Protein AF-A0A7S3VWT6-F1 (afdb_monomer_lite)

Secondary structure (DSSP, 8-state):
-PPPPPPPPPPPPPPPPP----------------------HHHHHS-HHHIIIIIHHHS-HHHHHHHTTT-HHHHHHHHHHHTSSEEEE-STT--HHHHHHHHT-TT--EEEETTSSSEEEHHHHHH-SEEE-TTS-HHHHHHHHHHHTTS--EEEPTTS-EEEHHHHHH-SEEE-TTS---HHHHHHHHHHHTT-S---EEE-TTSPP---HHHHHHHHHHS-HHHHHHHHHHHHHHHHHHHHHHHHHHTT-PPP---

Organism: Emiliania huxleyi (NCBI:txid2903)

InterPro domains:
  IPR032675 Leucine-rich repeat domain superfamily [G3DSA:3.80.10.10] (36-244)

Foldseek 3Di:
DDDDDDDDDDDDDDDDDDDDDDDDDDDDDDPPPDPDDPPQVCVVVDPLVCLQPPVLLPDAPVVLVVQLVRDPSSVVSSVCQLLPLEEEHEPVNLALVSLLVNLPRPNNQWYHYPPDPDIDGLVVLQPDQEDEQLRDDLSRLLSSLLNCLPHQHWYQANLRDIHTLVCLAEDQEDEPAQSQHASSNLSSSLSSNQNHPRHNYYHHHNHDDHPDPRSVSSCVVRDDPNHVVVVVVRVVVVVVVVVVVVVVVVVPDDDDDDD

pLDDT: mean 76.85, std 16.76, range [33.31, 95.12]

Radius of gyration: 28.44 Å; chains: 1; bounding box: 102×66×71 Å

Structure (mmCIF, N/CA/C/O backbone):
data_AF-A0A7S3VWT6-F1
#
_entry.id   AF-A0A7S3VWT6-F1
#
loop_
_atom_site.group_PDB
_atom_site.id
_atom_site.type_symbol
_atom_site.label_atom_id
_atom_site.label_alt_id
_atom_site.label_comp_id
_atom_site.label_asym_id
_atom_site.label_entity_id
_atom_site.label_seq_id
_atom_site.pdbx_PDB_ins_code
_atom_site.Cartn_x
_atom_site.Cartn_y
_atom_site.Cartn_z
_atom_site.occupancy
_atom_site.B_iso_or_equiv
_atom_site.auth_seq_id
_atom_site.auth_comp_id
_atom_site.auth_asym_id
_atom_site.auth_atom_id
_atom_site.pdbx_PDB_model_num
ATOM 1 N N . PRO A 1 1 ? -27.389 -49.628 -27.290 1.00 47.72 1 PRO A N 1
ATOM 2 C CA . PRO A 1 1 ? -26.892 -48.594 -26.347 1.00 47.72 1 PRO A CA 1
ATOM 3 C C . PRO A 1 1 ? -27.776 -48.619 -25.094 1.00 47.72 1 PRO A C 1
ATOM 5 O O . PRO A 1 1 ? -28.980 -48.414 -25.201 1.00 47.72 1 PRO A O 1
ATOM 8 N N . ALA A 1 2 ? -27.201 -49.036 -23.966 1.00 44.66 2 ALA A N 1
ATOM 9 C CA . ALA A 1 2 ? -27.913 -49.346 -22.728 1.00 44.66 2 ALA A CA 1
ATOM 10 C C . ALA A 1 2 ? -28.482 -48.083 -22.053 1.00 44.66 2 ALA A C 1
ATOM 12 O O . ALA A 1 2 ? -27.803 -47.060 -21.984 1.00 44.66 2 ALA A O 1
ATOM 13 N N . GLN A 1 3 ? -29.725 -48.167 -21.567 1.00 48.41 3 GLN A N 1
ATOM 14 C CA . GLN A 1 3 ? -30.373 -47.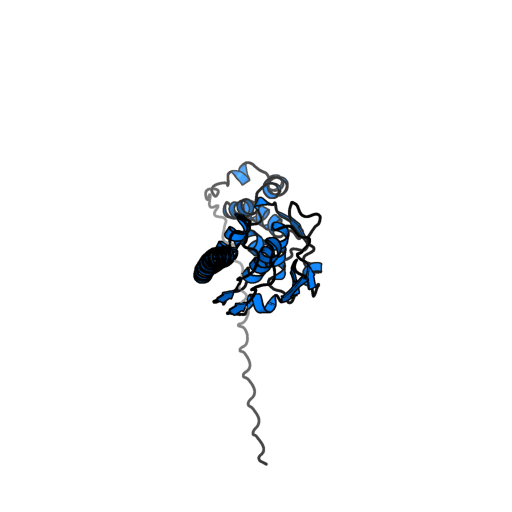127 -20.766 1.00 48.41 3 GLN A CA 1
ATOM 15 C C . GLN A 1 3 ? -29.725 -47.065 -19.375 1.00 48.41 3 GLN A C 1
ATOM 17 O O . GLN A 1 3 ? -29.641 -48.073 -18.677 1.00 48.41 3 GLN A O 1
ATOM 22 N N . LEU A 1 4 ? -29.255 -45.876 -18.994 1.00 57.34 4 LEU A N 1
ATOM 23 C CA . LEU A 1 4 ? -28.772 -45.573 -17.646 1.00 57.34 4 LEU A CA 1
ATOM 24 C C . LEU A 1 4 ? -29.948 -45.577 -16.650 1.00 57.34 4 LEU A C 1
ATOM 26 O O . LEU A 1 4 ? -31.017 -45.064 -16.990 1.00 57.34 4 LEU A O 1
ATOM 30 N N . PRO A 1 5 ? -29.775 -46.117 -15.431 1.00 64.00 5 PRO A N 1
ATOM 31 C CA . PRO A 1 5 ? -30.807 -46.063 -14.402 1.00 64.00 5 PRO A CA 1
ATOM 32 C C . PRO A 1 5 ? -30.959 -44.637 -13.833 1.00 64.00 5 PRO A C 1
ATOM 34 O O . PRO A 1 5 ? -29.984 -43.879 -13.812 1.00 64.00 5 PRO A O 1
ATOM 37 N N . PRO A 1 6 ? -32.160 -44.257 -13.358 1.00 63.62 6 PRO A N 1
ATOM 38 C CA . PRO A 1 6 ? -32.406 -42.931 -12.804 1.00 63.62 6 PRO A CA 1
ATOM 39 C C . PRO A 1 6 ? -31.716 -42.737 -11.446 1.00 63.62 6 PRO A C 1
ATOM 41 O O . PRO A 1 6 ? -31.667 -43.635 -10.605 1.00 63.62 6 PRO A O 1
ATOM 44 N N . THR A 1 7 ? -31.198 -41.529 -11.242 1.00 65.88 7 THR A N 1
ATOM 45 C CA . THR A 1 7 ? -30.545 -41.046 -10.021 1.00 65.88 7 THR A CA 1
ATOM 46 C C . THR A 1 7 ? -31.528 -40.995 -8.840 1.00 65.88 7 THR A C 1
ATOM 48 O O .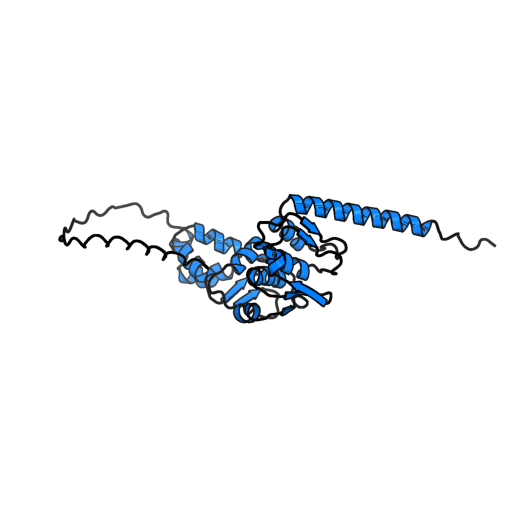 THR A 1 7 ? -32.649 -40.512 -9.016 1.00 65.88 7 THR A O 1
ATOM 51 N N . PRO A 1 8 ? -31.144 -41.431 -7.625 1.00 56.56 8 PRO A N 1
ATOM 52 C CA . PRO A 1 8 ? -31.992 -41.293 -6.443 1.00 56.56 8 PRO A CA 1
ATOM 53 C C . PRO A 1 8 ? -32.077 -39.830 -5.979 1.00 56.56 8 PRO A C 1
ATOM 55 O O . PRO A 1 8 ? -31.093 -39.090 -6.014 1.00 56.56 8 PRO A O 1
ATOM 58 N N . ALA A 1 9 ? -33.272 -39.421 -5.547 1.00 64.56 9 ALA A N 1
ATOM 59 C CA . ALA A 1 9 ? -33.559 -38.083 -5.033 1.00 64.56 9 ALA A CA 1
ATOM 60 C C . ALA A 1 9 ? -32.824 -37.798 -3.702 1.00 64.56 9 ALA A C 1
ATOM 62 O O . ALA A 1 9 ? -32.612 -38.722 -2.913 1.00 64.56 9 ALA A O 1
ATOM 63 N N . PRO A 1 10 ? -32.451 -36.533 -3.425 1.00 64.12 10 PRO A N 1
ATOM 64 C CA . PRO A 1 10 ? -31.799 -36.158 -2.173 1.00 64.12 10 PRO A CA 1
ATOM 65 C C . PRO A 1 10 ? -32.766 -36.236 -0.974 1.00 64.12 10 PRO A C 1
ATOM 67 O O . PRO A 1 10 ? -33.958 -35.961 -1.132 1.00 64.12 10 PRO A O 1
ATOM 70 N N . PRO A 1 11 ? -32.274 -36.575 0.233 1.00 57.41 11 PRO A N 1
ATOM 71 C CA . PRO A 1 11 ? -33.098 -36.632 1.435 1.00 57.41 11 PRO A CA 1
ATOM 72 C C . PRO A 1 11 ? -33.535 -35.232 1.890 1.00 57.41 11 PRO A C 1
ATOM 74 O O . PRO A 1 11 ? -32.745 -34.289 1.930 1.00 57.41 11 PRO A O 1
ATOM 77 N N . THR A 1 12 ? -34.810 -35.117 2.258 1.00 67.12 12 THR A N 1
ATOM 78 C CA . THR A 1 12 ? -35.433 -33.935 2.867 1.00 67.12 12 THR A CA 1
ATOM 79 C C . THR A 1 12 ? -34.761 -33.567 4.199 1.00 67.12 12 THR A C 1
ATOM 81 O O . THR A 1 12 ? -34.509 -34.463 5.008 1.00 67.12 12 THR A O 1
ATOM 84 N N . PRO A 1 13 ? -34.500 -32.275 4.476 1.00 62.59 13 PRO A N 1
ATOM 85 C CA . PRO A 1 13 ? -33.969 -31.842 5.766 1.00 62.59 13 PRO A CA 1
ATOM 86 C C . PRO A 1 13 ? -35.013 -31.998 6.891 1.00 62.59 13 PRO A C 1
ATOM 88 O O . PRO A 1 13 ? -36.211 -31.845 6.637 1.00 62.59 13 PRO A O 1
ATOM 91 N N . PRO A 1 14 ? -34.585 -32.287 8.134 1.00 53.97 14 PRO A N 1
ATOM 92 C CA . PRO A 1 14 ? -35.486 -32.392 9.276 1.00 53.97 14 PRO A CA 1
ATOM 93 C C . PRO A 1 14 ? -36.081 -31.027 9.652 1.00 53.97 14 PRO A C 1
ATOM 95 O O . PRO A 1 14 ? -35.419 -29.992 9.567 1.00 53.97 14 PRO A O 1
ATOM 98 N N . ALA A 1 15 ? -37.348 -31.048 10.071 1.00 57.75 15 ALA A N 1
ATOM 99 C CA . ALA A 1 15 ? -38.102 -29.881 10.516 1.00 57.75 15 ALA A CA 1
ATOM 100 C C . ALA A 1 15 ? -37.477 -29.224 11.770 1.00 57.75 15 ALA A C 1
ATOM 102 O O . ALA A 1 15 ? -36.915 -29.931 12.611 1.00 57.75 15 ALA A O 1
ATOM 103 N N . PRO A 1 16 ? -37.587 -27.890 11.928 1.00 56.50 16 PRO A N 1
ATOM 104 C CA . PRO A 1 16 ? -37.123 -27.199 13.127 1.00 56.50 16 PRO A CA 1
ATOM 105 C C . PRO A 1 16 ? -37.993 -27.558 14.347 1.00 56.50 16 PRO A C 1
ATOM 107 O O . PRO A 1 16 ? -39.209 -27.709 14.201 1.00 56.50 16 PRO A O 1
ATOM 110 N N . PRO A 1 17 ? -37.406 -27.680 15.551 1.00 44.91 17 PRO A N 1
ATOM 111 C CA . PRO A 1 17 ? -38.168 -27.924 16.765 1.00 44.91 17 PRO A CA 1
ATOM 112 C C . PRO A 1 17 ? -39.054 -26.725 17.118 1.00 44.91 17 PRO A C 1
ATOM 114 O O . PRO A 1 17 ? -38.659 -25.562 17.027 1.00 44.91 17 PRO A O 1
ATOM 117 N N . SER A 1 18 ? -40.274 -27.072 17.509 1.00 42.53 18 SER A N 1
ATOM 118 C CA . SER A 1 18 ? -41.405 -26.224 17.856 1.00 42.53 18 SER A CA 1
ATOM 119 C C . SER A 1 18 ? -41.083 -25.189 18.937 1.00 42.53 18 SER A C 1
ATOM 121 O O . SER A 1 18 ? -40.464 -25.505 19.951 1.00 42.53 18 SER A O 1
ATOM 123 N N . GLN A 1 19 ? -41.573 -23.964 18.734 1.00 41.41 19 GLN A N 1
ATOM 124 C CA . GLN A 1 19 ? -41.617 -22.903 19.738 1.00 41.41 19 GLN A CA 1
ATOM 125 C C . GLN A 1 19 ? -42.438 -23.367 20.949 1.00 41.41 19 GLN A C 1
ATOM 127 O O . GLN A 1 19 ? -43.639 -23.607 20.838 1.00 41.41 19 GLN A O 1
ATOM 132 N N . GLY A 1 20 ? -41.772 -23.501 22.095 1.00 36.69 20 GLY A N 1
ATOM 133 C CA . GLY A 1 20 ? -42.408 -23.640 23.397 1.00 36.69 20 GLY A CA 1
ATOM 134 C C . GLY A 1 20 ? -42.699 -22.260 23.975 1.00 36.69 20 GLY A C 1
ATOM 135 O O . GLY A 1 20 ? -41.784 -21.495 24.261 1.00 36.69 20 GLY A O 1
ATOM 136 N N . THR A 1 21 ? -43.982 -21.955 24.111 1.00 41.28 21 THR A N 1
ATOM 137 C CA . THR A 1 21 ? -44.545 -20.892 24.945 1.00 41.28 21 THR A CA 1
ATOM 138 C C . THR A 1 21 ? -44.395 -21.244 26.429 1.00 41.28 21 THR A C 1
ATOM 140 O O . THR A 1 21 ? -44.802 -22.331 26.833 1.00 41.28 21 THR A O 1
ATOM 143 N N . GLY A 1 22 ? -43.862 -20.320 27.225 1.00 34.59 22 GLY A N 1
ATOM 144 C CA . GLY A 1 22 ? -43.847 -20.333 28.695 1.00 34.59 22 GLY A CA 1
ATOM 145 C C . GLY A 1 22 ? -43.236 -19.010 29.154 1.00 34.59 22 GLY A C 1
ATOM 146 O O . GLY A 1 22 ? -42.062 -18.771 28.900 1.00 34.59 22 GLY A O 1
ATOM 147 N N . GLU A 1 23 ? -44.080 -18.006 29.378 1.00 35.94 23 GLU A N 1
ATOM 148 C CA . GLU A 1 23 ? -44.545 -17.551 30.700 1.00 35.94 23 GLU A CA 1
ATOM 149 C C . GLU A 1 23 ? -43.478 -16.772 31.482 1.00 35.94 23 GLU A C 1
ATOM 151 O O . GLU A 1 23 ? -42.384 -17.251 31.769 1.00 35.94 23 GLU A O 1
ATOM 156 N N . GLU A 1 24 ? -43.856 -15.525 31.765 1.00 41.72 24 GLU A N 1
ATOM 157 C CA . GLU A 1 24 ? -43.194 -14.529 32.594 1.00 41.72 24 GLU A CA 1
ATOM 158 C C . GLU A 1 24 ? -42.683 -15.094 33.920 1.00 41.72 24 GLU A C 1
ATOM 160 O O . GLU A 1 24 ? -43.418 -15.712 34.690 1.00 41.72 24 GLU A O 1
ATOM 165 N N . GLN A 1 25 ? -41.436 -14.758 34.240 1.00 35.06 25 GLN A N 1
ATOM 166 C CA . GLN A 1 25 ? -40.989 -14.684 35.620 1.00 35.06 25 GLN A CA 1
ATOM 167 C C . GLN A 1 25 ? -40.112 -13.438 35.770 1.00 35.06 25 GLN A C 1
ATOM 169 O O . GLN A 1 25 ? -38.921 -13.443 35.459 1.00 35.06 25 GLN A O 1
ATOM 174 N N . GLU A 1 26 ? -40.750 -12.344 36.197 1.00 39.41 26 GLU A N 1
ATOM 175 C CA . GLU A 1 26 ? -40.088 -11.213 36.847 1.00 39.41 26 GLU A CA 1
ATOM 176 C C . GLU A 1 26 ? -39.253 -11.749 38.017 1.00 39.41 26 GLU A C 1
ATOM 178 O O . GLU A 1 26 ? -39.776 -12.385 38.934 1.00 39.41 26 GLU A O 1
ATOM 183 N N . ALA A 1 27 ? -37.948 -11.491 37.976 1.00 33.31 27 ALA A N 1
ATOM 184 C CA . ALA A 1 27 ? -37.047 -11.652 39.107 1.00 33.31 27 ALA A CA 1
ATOM 185 C C . ALA A 1 27 ? -36.479 -10.266 39.470 1.00 33.31 27 ALA A C 1
ATOM 187 O O . ALA A 1 27 ? -36.225 -9.465 38.566 1.00 33.31 27 ALA A O 1
ATOM 188 N N . PRO A 1 28 ? -36.338 -9.961 40.770 1.00 38.59 28 PRO A N 1
ATOM 189 C CA . PRO A 1 28 ? -36.230 -8.597 41.270 1.00 38.59 28 PRO A CA 1
ATOM 190 C C . PRO A 1 28 ? -34.825 -8.007 41.108 1.00 38.59 28 PRO A C 1
ATOM 192 O O . PRO A 1 28 ? -33.830 -8.726 41.017 1.00 38.59 28 PRO A O 1
ATOM 195 N N . GLU A 1 29 ? -34.786 -6.673 41.116 1.00 43.88 29 GLU A N 1
ATOM 196 C CA . GLU A 1 29 ? -33.597 -5.842 41.294 1.00 43.88 29 GLU A CA 1
ATOM 197 C C . GLU A 1 29 ? -32.725 -6.346 42.454 1.00 43.88 29 GLU A C 1
ATOM 199 O O . GLU A 1 29 ? -33.097 -6.235 43.621 1.00 43.88 29 GLU A O 1
ATOM 204 N N . GLU A 1 30 ? -31.514 -6.798 42.141 1.00 38.00 30 GLU A N 1
ATOM 205 C CA . GLU A 1 30 ? -30.377 -6.587 43.030 1.00 38.00 30 GLU A CA 1
ATOM 206 C C . GLU A 1 30 ? -29.387 -5.671 42.317 1.00 38.00 30 GLU A C 1
ATOM 208 O O . GLU A 1 30 ? -28.727 -6.033 41.338 1.00 38.00 30 GLU A O 1
ATOM 213 N N . ALA A 1 31 ? -29.336 -4.436 42.815 1.00 39.22 31 ALA A N 1
ATOM 214 C CA . ALA A 1 31 ? -28.306 -3.463 42.527 1.00 39.22 31 ALA A CA 1
ATOM 215 C C . ALA A 1 31 ? -26.949 -4.037 42.954 1.00 39.22 31 ALA A C 1
ATOM 217 O O . ALA A 1 31 ? -26.536 -3.941 44.108 1.00 39.22 31 ALA A O 1
ATOM 218 N N . LEU A 1 32 ? -26.243 -4.636 42.000 1.00 38.94 32 LEU A N 1
ATOM 219 C CA . LEU A 1 32 ? -24.802 -4.787 42.084 1.00 38.94 32 LEU A CA 1
ATOM 220 C C . LEU A 1 32 ? -24.203 -3.379 42.007 1.00 38.94 32 LEU A C 1
ATOM 222 O O . LEU A 1 32 ? -24.002 -2.835 40.920 1.00 38.94 32 LEU A O 1
ATOM 226 N N . GLU A 1 33 ? -23.912 -2.800 43.174 1.00 40.12 33 GLU A N 1
ATOM 227 C CA . GLU A 1 33 ? -22.849 -1.809 43.358 1.00 40.12 33 GLU A CA 1
ATOM 228 C C . GLU A 1 33 ? -21.515 -2.456 42.942 1.00 40.12 33 GLU A C 1
ATOM 230 O O . GLU A 1 33 ? -20.684 -2.857 43.752 1.00 40.12 33 GLU A O 1
ATOM 235 N N . GLY A 1 34 ? -21.351 -2.654 41.637 1.00 35.94 34 GLY A N 1
ATOM 236 C CA . GLY A 1 34 ? -20.105 -3.052 41.016 1.00 35.94 34 GLY A CA 1
ATOM 237 C C . GLY A 1 34 ? -19.309 -1.793 40.740 1.00 35.94 34 GLY A C 1
ATOM 238 O O . GLY A 1 34 ? -19.774 -0.928 39.997 1.00 35.94 34 GLY A O 1
ATOM 239 N N . GLU A 1 35 ? -18.136 -1.694 41.365 1.00 38.66 35 GLU A N 1
ATOM 240 C CA . GLU A 1 35 ? -17.107 -0.697 41.084 1.00 38.66 35 GLU A CA 1
ATOM 241 C C . GLU A 1 35 ? -17.126 -0.270 39.614 1.00 38.66 35 GLU A C 1
ATOM 243 O O . GLU A 1 35 ? -17.024 -1.098 38.701 1.00 38.66 35 GLU A O 1
ATOM 248 N N . ALA A 1 36 ? -17.261 1.039 39.387 1.00 43.19 36 ALA A N 1
ATOM 249 C CA . ALA A 1 36 ? -17.145 1.601 38.056 1.00 43.19 36 ALA A CA 1
ATOM 250 C C . ALA A 1 36 ? -15.834 1.095 37.422 1.00 43.19 36 ALA A C 1
ATOM 252 O O . ALA A 1 36 ? -14.782 1.171 38.068 1.00 43.19 36 ALA A O 1
ATOM 253 N N . PRO A 1 37 ? -15.870 0.566 36.182 1.00 50.62 37 PRO A N 1
ATOM 254 C CA . PRO A 1 37 ? -14.662 0.110 35.509 1.00 50.62 37 PRO A CA 1
ATOM 255 C C . PRO A 1 37 ? -13.649 1.258 35.507 1.00 50.62 37 PRO A C 1
ATOM 257 O O . PRO A 1 37 ? -14.078 2.413 35.432 1.00 50.62 37 PRO A O 1
ATOM 260 N N . PRO A 1 38 ? -12.332 0.981 35.585 1.00 49.78 38 PRO A N 1
ATOM 261 C CA . PRO A 1 38 ? -11.322 2.026 35.670 1.00 49.78 38 PRO A CA 1
ATOM 262 C C . PRO A 1 38 ? -11.567 3.027 34.545 1.00 49.78 38 PRO A C 1
ATOM 264 O O . PRO A 1 38 ? -11.431 2.703 33.361 1.00 49.78 38 PRO A O 1
ATOM 267 N N . PHE A 1 39 ? -12.033 4.218 34.928 1.00 51.56 39 PHE A N 1
ATOM 268 C CA . PHE A 1 39 ? -12.366 5.274 33.992 1.00 51.56 39 PHE A CA 1
ATOM 269 C C . PHE A 1 39 ? -11.113 5.533 33.165 1.00 51.56 39 PHE A C 1
ATOM 271 O O . PHE A 1 39 ? -10.056 5.871 33.698 1.00 51.56 39 PHE A O 1
ATOM 278 N N . SER A 1 40 ? -11.210 5.337 31.850 1.00 62.06 40 SER A N 1
ATOM 279 C CA . SER A 1 40 ? -10.150 5.785 30.957 1.00 62.06 40 SER A CA 1
ATOM 280 C C . SER A 1 40 ? -10.000 7.280 31.169 1.00 62.06 40 SER A C 1
ATOM 282 O O . SER A 1 40 ? -10.955 8.028 30.965 1.00 62.06 40 SER A O 1
ATOM 284 N N . LEU A 1 41 ? -8.811 7.702 31.592 1.00 65.12 41 LEU A N 1
ATOM 285 C CA . LEU A 1 41 ? -8.488 9.095 31.891 1.00 65.12 41 LEU A CA 1
ATOM 286 C C . LEU A 1 41 ? -8.838 10.001 30.692 1.00 65.12 41 LEU A C 1
ATOM 288 O O . LEU A 1 41 ? -9.330 11.104 30.871 1.00 65.12 41 LEU A O 1
ATOM 292 N N . LEU A 1 42 ? -8.727 9.476 29.466 1.00 59.97 42 LEU A N 1
ATOM 293 C CA . LEU A 1 42 ? -9.188 10.128 28.235 1.00 59.97 42 LEU A CA 1
ATOM 294 C C . LEU A 1 42 ? -10.707 10.346 28.174 1.00 59.97 42 LEU A C 1
ATOM 296 O O . LEU A 1 42 ? -11.139 11.414 27.769 1.00 59.97 42 LEU A O 1
ATOM 300 N N . GLY A 1 43 ? -11.516 9.364 28.577 1.00 60.97 43 GLY A N 1
ATOM 301 C CA . GLY A 1 43 ? -12.976 9.508 28.623 1.00 60.97 43 GLY A CA 1
ATOM 302 C C . GLY A 1 43 ? -13.475 10.350 29.801 1.00 60.97 43 GLY A C 1
ATOM 303 O O . GLY A 1 43 ? -14.620 10.783 29.785 1.00 60.97 43 GLY A O 1
ATOM 304 N N . ALA A 1 44 ? -12.632 10.566 30.815 1.00 65.44 44 ALA A N 1
ATOM 305 C CA . ALA A 1 44 ? -12.910 11.467 31.932 1.00 65.44 44 ALA A CA 1
ATOM 306 C C . ALA A 1 44 ? -12.472 12.916 31.645 1.00 65.44 44 ALA A C 1
ATOM 308 O O . ALA A 1 44 ? -13.070 13.845 32.179 1.00 65.44 44 ALA A O 1
ATOM 309 N N . LEU A 1 45 ? -11.428 13.108 30.827 1.00 67.50 45 LEU A N 1
ATOM 310 C CA . LEU A 1 45 ? -10.896 14.428 30.472 1.00 67.50 45 LEU A CA 1
ATOM 311 C C . LEU A 1 45 ? -11.546 15.054 29.236 1.00 67.50 45 LEU A C 1
ATOM 313 O O . LEU A 1 45 ? -11.534 16.276 29.122 1.00 67.50 45 LEU A O 1
ATOM 317 N N . PHE A 1 46 ? -12.065 14.248 28.310 1.00 66.62 46 PHE A N 1
ATOM 318 C CA . PHE A 1 46 ? -12.605 14.732 27.042 1.00 66.62 46 PHE A CA 1
ATOM 319 C C . PHE A 1 46 ? -14.031 14.244 26.827 1.00 66.62 46 PHE A C 1
ATOM 321 O O . PHE A 1 46 ? -14.336 13.067 27.049 1.00 66.62 46 PHE A O 1
ATOM 328 N N . GLU A 1 47 ? -14.891 15.126 26.314 1.00 72.62 47 GLU A N 1
ATOM 329 C CA . GLU A 1 47 ? -16.169 14.685 25.775 1.00 72.62 47 GLU A CA 1
ATOM 330 C C . GLU A 1 47 ? -15.939 13.832 24.518 1.00 72.62 47 GLU A C 1
ATOM 332 O O . GLU A 1 47 ? -14.953 13.973 23.790 1.00 72.62 47 GLU A O 1
ATOM 337 N N . ILE A 1 48 ? -16.873 12.924 24.227 1.00 69.00 48 ILE A N 1
ATOM 338 C CA . ILE A 1 48 ? -16.791 12.036 23.055 1.00 69.00 48 ILE A CA 1
ATOM 339 C C . ILE A 1 48 ? -16.670 12.850 21.752 1.00 69.00 48 ILE A C 1
ATOM 341 O O . ILE A 1 48 ? -15.984 12.424 20.819 1.00 69.00 48 ILE A O 1
ATOM 345 N N . SER A 1 49 ? -17.296 14.027 21.702 1.00 68.44 49 SER A N 1
ATOM 346 C CA . SER A 1 49 ? -17.206 15.044 20.642 1.00 68.44 49 SER A CA 1
ATOM 347 C C . SER A 1 49 ? -15.784 15.583 20.448 1.00 68.44 49 SER A C 1
ATOM 349 O O . SER A 1 49 ? -15.322 15.688 19.308 1.00 68.44 49 SER A O 1
ATOM 351 N N . ASP A 1 50 ? -15.067 15.867 21.534 1.00 70.50 50 ASP A N 1
ATOM 352 C CA . ASP A 1 50 ? -13.700 16.406 21.498 1.00 70.50 50 ASP A CA 1
ATOM 353 C C . ASP A 1 50 ? -12.700 15.345 21.033 1.00 70.50 50 ASP A C 1
ATOM 355 O O . ASP A 1 50 ? -11.826 15.601 20.198 1.00 70.50 50 ASP A O 1
ATOM 359 N N . ILE A 1 51 ? -12.885 14.108 21.510 1.00 69.62 51 ILE A N 1
ATOM 360 C CA . ILE A 1 51 ? -12.088 12.954 21.080 1.00 69.62 51 ILE A CA 1
ATOM 361 C C . ILE A 1 51 ? -12.248 12.748 19.570 1.00 69.62 51 ILE A C 1
ATOM 363 O O . ILE A 1 51 ? -11.268 12.534 18.857 1.00 69.62 51 ILE A O 1
ATOM 367 N N . SER A 1 52 ? -13.485 12.808 19.073 1.00 68.81 52 SER A N 1
ATOM 368 C CA . SER A 1 52 ? -13.799 12.441 17.691 1.00 68.81 52 SER A CA 1
ATOM 369 C C . SER A 1 52 ? -13.449 13.504 16.644 1.00 68.81 52 SER A C 1
ATOM 371 O O . SER A 1 52 ? -13.167 13.135 15.502 1.00 68.81 52 SER A O 1
ATOM 373 N N . SER A 1 53 ? -13.426 14.789 17.006 1.00 68.25 53 SER A N 1
ATOM 374 C CA . SER A 1 53 ? -13.221 15.895 16.056 1.00 68.25 53 SER A CA 1
ATOM 375 C C . SER A 1 53 ? -11.784 16.430 15.997 1.00 68.25 53 SER A C 1
ATOM 377 O O . SER A 1 53 ? -11.275 16.667 14.899 1.00 68.25 53 SER A O 1
ATOM 379 N N . GLU A 1 54 ? -11.110 16.573 17.140 1.00 72.25 54 GLU A N 1
ATOM 380 C CA . GLU A 1 54 ? -9.775 17.183 17.231 1.00 72.25 54 GLU A CA 1
ATOM 381 C C . GLU A 1 54 ? -8.693 16.125 17.456 1.00 72.25 54 GLU A C 1
ATOM 383 O O . GLU A 1 54 ? -7.753 16.002 16.667 1.00 72.25 54 GLU A O 1
ATOM 388 N N . LEU A 1 55 ? -8.854 15.294 18.489 1.00 78.06 55 LEU A N 1
ATOM 389 C CA . LEU A 1 55 ? -7.799 14.382 18.923 1.00 78.06 55 LEU A CA 1
ATOM 390 C C . LEU A 1 55 ? -7.516 13.288 17.886 1.00 78.06 55 LEU A C 1
ATOM 392 O O . LEU A 1 55 ? -6.360 13.063 17.534 1.00 78.06 55 LEU A O 1
ATOM 396 N N . LEU A 1 56 ? -8.558 12.647 17.343 1.00 80.12 56 LEU A N 1
ATOM 397 C CA . LEU A 1 56 ? -8.384 11.614 16.314 1.00 80.12 56 LEU A CA 1
ATOM 398 C C . LEU A 1 56 ? -7.885 12.165 14.979 1.00 80.12 56 LEU A C 1
ATOM 400 O O . LEU A 1 56 ? -7.166 11.467 14.270 1.00 80.12 56 LEU A O 1
ATOM 404 N N . ARG A 1 57 ? -8.229 13.414 14.645 1.00 76.56 57 ARG A N 1
ATOM 405 C CA . ARG A 1 57 ? -7.794 14.048 13.394 1.00 76.56 57 ARG A CA 1
ATOM 406 C C . ARG A 1 57 ? -6.309 14.407 13.415 1.00 76.56 57 ARG A C 1
ATOM 408 O O . ARG A 1 57 ? -5.675 14.411 12.367 1.00 76.56 57 ARG A O 1
ATOM 415 N N . LEU A 1 58 ? -5.782 14.742 14.591 1.00 80.50 58 LEU A N 1
ATOM 416 C CA . LEU A 1 58 ? -4.384 15.132 14.784 1.00 80.50 58 LEU A CA 1
ATOM 417 C C . LEU A 1 58 ? -3.485 13.950 15.169 1.00 80.50 58 LEU A C 1
ATOM 419 O O . LEU A 1 58 ? -2.265 14.050 15.071 1.00 80.50 58 LEU A O 1
ATOM 423 N N . SER A 1 59 ? -4.064 12.837 15.622 1.00 84.31 59 SER A N 1
ATOM 424 C CA . SER A 1 59 ? -3.294 11.655 16.000 1.00 84.31 59 SER A CA 1
ATOM 425 C C . SER A 1 59 ? -2.841 10.857 14.771 1.00 84.31 59 SER A C 1
ATOM 427 O O . SER A 1 59 ? -3.679 10.575 13.912 1.00 84.31 59 SER A O 1
ATOM 429 N N . PRO A 1 60 ? -1.579 10.385 14.725 1.00 87.88 60 PRO A N 1
ATOM 430 C CA . PRO A 1 60 ? -1.157 9.390 13.746 1.00 87.88 60 PRO A CA 1
ATOM 431 C C . PRO A 1 60 ? -2.075 8.166 13.781 1.00 87.88 60 PRO A C 1
ATOM 433 O O . PRO A 1 60 ? -2.535 7.743 14.849 1.00 87.88 60 PRO A O 1
ATOM 436 N N . LEU A 1 61 ? -2.300 7.539 12.631 1.00 89.88 61 LEU A N 1
ATOM 437 C CA . LEU A 1 61 ? -3.199 6.400 12.468 1.00 89.88 61 LEU A CA 1
ATOM 438 C C . LEU A 1 61 ? -2.845 5.238 13.407 1.00 89.88 61 LEU A C 1
ATOM 440 O O . LEU A 1 61 ? -3.732 4.567 13.940 1.00 89.88 61 LEU A O 1
ATOM 444 N N . ALA A 1 62 ? -1.553 5.011 13.653 1.00 87.38 62 ALA A N 1
ATOM 445 C CA . ALA A 1 62 ? -1.094 4.003 14.607 1.00 87.38 62 ALA A CA 1
ATOM 446 C C . ALA A 1 62 ? -1.560 4.314 16.043 1.00 87.38 62 ALA A C 1
ATOM 448 O O . ALA A 1 62 ? -2.050 3.424 16.744 1.00 87.38 62 ALA A O 1
ATOM 449 N N . CYS A 1 63 ? -1.482 5.581 16.457 1.00 87.31 63 CYS A N 1
ATOM 450 C CA . CYS A 1 63 ? -1.970 6.047 17.753 1.00 87.31 63 CYS A CA 1
ATOM 451 C C . CYS A 1 63 ? -3.496 5.937 17.837 1.00 87.31 63 CYS A C 1
ATOM 453 O O . CYS A 1 63 ? -4.009 5.405 18.821 1.00 87.31 63 CYS A O 1
ATOM 455 N N . ALA A 1 64 ? -4.223 6.347 16.791 1.00 87.19 64 ALA A N 1
ATOM 456 C CA . ALA A 1 64 ? -5.677 6.199 16.715 1.00 87.19 64 ALA A CA 1
ATOM 457 C C . ALA A 1 64 ? -6.111 4.738 16.911 1.00 87.19 64 ALA A C 1
ATOM 459 O O . ALA A 1 64 ? -6.987 4.440 17.726 1.00 87.19 64 ALA A O 1
ATOM 460 N N . ARG A 1 65 ? -5.437 3.803 16.229 1.00 88.94 65 ARG A N 1
ATOM 461 C CA . ARG A 1 65 ? -5.670 2.357 16.372 1.00 88.94 65 ARG A CA 1
ATOM 462 C C . ARG A 1 65 ? -5.387 1.866 17.794 1.00 88.94 65 ARG A C 1
ATOM 464 O O . ARG A 1 65 ? -6.193 1.113 18.336 1.00 88.94 65 ARG A O 1
ATOM 471 N N . ALA A 1 66 ? -4.288 2.306 18.408 1.00 86.62 66 ALA A N 1
ATOM 472 C CA . ALA A 1 66 ? -3.930 1.928 19.775 1.00 86.62 66 ALA A CA 1
ATOM 473 C C . ALA A 1 66 ? -4.927 2.470 20.816 1.00 86.62 66 ALA A C 1
ATOM 475 O O . ALA A 1 66 ? -5.305 1.754 21.744 1.00 86.62 66 ALA A O 1
ATOM 476 N N . MET A 1 67 ? -5.424 3.698 20.638 1.00 83.81 67 MET A N 1
ATOM 477 C CA . MET A 1 67 ? -6.415 4.300 21.536 1.00 83.81 67 MET A CA 1
ATOM 478 C C . MET A 1 67 ? -7.724 3.506 21.582 1.00 83.81 67 MET A C 1
ATOM 480 O O . MET A 1 67 ? -8.328 3.387 22.650 1.00 83.81 67 MET A O 1
ATOM 484 N N . GLY A 1 68 ? -8.124 2.873 20.475 1.00 82.69 68 GLY A N 1
ATOM 485 C CA . GLY A 1 68 ? -9.297 1.991 20.436 1.00 82.69 68 GLY A CA 1
ATOM 486 C C . GLY A 1 68 ? -9.195 0.752 21.342 1.00 82.69 68 GLY A C 1
ATOM 487 O O . GLY A 1 68 ? -10.206 0.099 21.623 1.00 82.69 68 GLY A O 1
ATOM 488 N N . CYS A 1 69 ? -8.001 0.431 21.844 1.00 84.12 69 CYS A N 1
ATOM 489 C CA . CYS A 1 69 ? -7.782 -0.660 22.790 1.00 84.12 69 CYS A CA 1
ATOM 490 C C . CYS A 1 69 ? -7.952 -0.239 24.259 1.00 84.12 69 CYS A C 1
ATOM 492 O O . CYS A 1 69 ? -8.031 -1.118 25.111 1.00 84.12 69 CYS A O 1
ATOM 494 N N . THR A 1 70 ? -8.041 1.061 24.564 1.00 82.25 70 THR A N 1
ATOM 495 C CA . THR A 1 70 ? -8.005 1.569 25.949 1.00 82.25 70 THR A CA 1
ATOM 496 C C . THR A 1 70 ? -9.319 1.364 26.707 1.00 82.25 70 THR A C 1
ATOM 498 O O . THR A 1 70 ? -9.321 0.772 27.781 1.00 82.25 70 THR A O 1
ATOM 501 N N . CYS A 1 71 ? -10.452 1.811 26.159 1.00 82.19 71 CYS A N 1
ATOM 502 C CA . CYS A 1 71 ? -11.774 1.606 26.754 1.00 82.19 71 CYS A CA 1
ATOM 503 C C . CYS A 1 71 ? -12.891 1.580 25.704 1.00 82.19 71 CYS A C 1
ATOM 505 O O . CYS A 1 71 ? -12.698 1.990 24.558 1.00 82.19 71 CYS A O 1
ATOM 507 N N . ALA A 1 72 ? -14.076 1.108 26.103 1.00 83.50 72 ALA A N 1
ATOM 508 C CA . ALA A 1 72 ? -15.227 0.958 25.212 1.00 83.50 72 ALA A CA 1
ATOM 509 C C . ALA A 1 72 ? -15.676 2.287 24.578 1.00 83.50 72 ALA A C 1
ATOM 511 O O . ALA A 1 72 ? -15.942 2.331 23.379 1.00 83.50 72 ALA A O 1
ATOM 512 N N . THR A 1 73 ? -15.692 3.377 25.347 1.00 80.38 73 THR A N 1
ATOM 513 C CA . THR A 1 73 ? -16.117 4.701 24.868 1.00 80.38 73 THR A CA 1
ATOM 514 C C . THR A 1 73 ? -15.185 5.246 23.786 1.00 80.38 73 THR A C 1
ATOM 516 O O . THR A 1 73 ? -15.633 5.599 22.696 1.00 80.38 73 THR A O 1
ATOM 519 N N . VAL A 1 74 ? -13.872 5.241 24.042 1.00 82.12 74 VAL A N 1
ATOM 520 C CA . VAL A 1 74 ? -12.859 5.678 23.065 1.00 82.12 74 VAL A CA 1
ATOM 521 C C . VAL A 1 74 ? -12.868 4.762 21.844 1.00 82.12 74 VAL A C 1
ATOM 523 O O . VAL A 1 74 ? -12.780 5.238 20.716 1.00 82.12 74 VAL A O 1
ATOM 526 N N . ARG A 1 75 ? -13.054 3.450 22.038 1.00 86.25 75 ARG A N 1
ATOM 527 C CA . ARG A 1 75 ? -13.185 2.488 20.938 1.00 86.25 75 ARG A CA 1
ATOM 528 C C . ARG A 1 75 ? -14.331 2.835 19.998 1.00 86.25 75 ARG A C 1
ATOM 530 O O . ARG A 1 75 ? -14.134 2.741 18.792 1.00 86.25 75 ARG A O 1
ATOM 537 N N . LEU A 1 76 ? -15.495 3.230 20.514 1.00 85.31 76 LEU A N 1
ATOM 538 C CA . LEU A 1 76 ? -16.634 3.620 19.679 1.00 85.31 76 LEU A CA 1
ATOM 539 C C . LEU A 1 76 ? -16.306 4.854 18.829 1.00 85.31 76 LEU A C 1
ATOM 541 O O . LEU A 1 76 ? -16.538 4.831 17.621 1.00 85.31 76 LEU A O 1
ATOM 545 N N . ALA A 1 77 ? -15.698 5.882 19.427 1.00 84.25 77 ALA A N 1
ATOM 546 C CA . ALA A 1 77 ? -15.287 7.092 18.711 1.00 84.25 77 ALA A CA 1
ATOM 547 C C . ALA A 1 77 ? -14.215 6.801 17.643 1.00 84.25 77 ALA A C 1
ATOM 549 O O . ALA A 1 77 ? -14.367 7.185 16.483 1.00 84.25 77 ALA A O 1
ATOM 550 N N . VAL A 1 78 ? -13.167 6.054 18.010 1.00 88.50 78 VAL A N 1
ATOM 551 C CA . VAL A 1 78 ? -12.098 5.610 17.097 1.00 88.50 78 VAL A CA 1
ATOM 552 C C . VAL A 1 78 ? -12.675 4.805 15.942 1.00 88.50 78 VAL A C 1
ATOM 554 O O . VAL A 1 78 ? -12.317 5.011 14.788 1.00 88.50 78 VAL A O 1
ATOM 557 N N . HIS A 1 79 ? -13.579 3.875 16.230 1.00 88.12 79 HIS A N 1
ATOM 558 C CA . HIS A 1 79 ? -14.156 3.002 15.217 1.00 88.12 79 HIS A CA 1
ATOM 559 C C . HIS A 1 79 ? -15.053 3.758 14.241 1.00 88.12 79 HIS A C 1
ATOM 561 O O . HIS A 1 79 ? -14.955 3.523 13.038 1.00 88.12 79 HIS A O 1
ATOM 567 N N . ALA A 1 80 ? -15.854 4.704 14.737 1.00 87.25 80 ALA A N 1
ATOM 568 C CA . ALA A 1 80 ? -16.642 5.601 13.899 1.00 87.25 80 ALA A CA 1
ATOM 569 C C . ALA A 1 80 ? -15.745 6.441 12.974 1.00 87.25 80 ALA A C 1
ATOM 571 O O . ALA A 1 80 ? -16.031 6.554 11.783 1.00 87.25 80 ALA A O 1
ATOM 572 N N . HIS A 1 81 ? -14.628 6.959 13.495 1.00 87.94 81 HIS A N 1
ATOM 573 C CA . HIS A 1 81 ? -13.650 7.714 12.714 1.00 87.94 81 HIS A CA 1
ATOM 574 C C . HIS A 1 81 ? -12.955 6.845 11.650 1.00 87.94 81 HIS A C 1
ATOM 576 O O . HIS A 1 81 ? -12.964 7.180 10.469 1.00 87.94 81 HIS A O 1
ATOM 582 N N . LEU A 1 82 ? -12.413 5.683 12.031 1.00 89.62 82 LEU A N 1
ATOM 583 C CA . LEU A 1 82 ? -11.688 4.790 11.116 1.00 89.62 82 LEU A CA 1
ATOM 584 C C . LEU A 1 82 ? -12.593 4.132 10.063 1.00 89.62 82 LEU A C 1
ATOM 586 O O . LEU A 1 82 ? -12.100 3.686 9.031 1.00 89.62 82 LEU A O 1
ATOM 590 N N . ARG A 1 83 ? -13.906 4.047 10.304 1.00 90.12 83 ARG A N 1
ATOM 591 C CA . ARG A 1 83 ? -14.896 3.555 9.329 1.00 90.12 83 ARG A CA 1
ATOM 592 C C . ARG A 1 83 ? -15.620 4.668 8.580 1.00 90.12 83 ARG A C 1
ATOM 594 O O . ARG A 1 83 ? -16.571 4.385 7.848 1.00 90.12 83 ARG A O 1
ATOM 601 N N . ALA A 1 84 ? -15.188 5.916 8.739 1.00 90.19 84 ALA A N 1
ATOM 602 C CA . ALA A 1 84 ? -15.730 7.010 7.959 1.00 90.19 84 ALA A CA 1
ATOM 603 C C . ALA A 1 84 ? -15.522 6.747 6.452 1.00 90.19 84 ALA A C 1
ATOM 605 O O . ALA A 1 84 ? -14.499 6.192 6.038 1.00 90.19 84 ALA A O 1
ATOM 606 N N . PRO A 1 85 ? -16.462 7.172 5.589 1.00 92.62 85 PRO A N 1
ATOM 607 C CA . PRO A 1 85 ? -16.316 7.027 4.139 1.00 92.62 85 PRO A CA 1
ATOM 608 C C . PRO A 1 85 ? -15.139 7.838 3.580 1.00 92.62 85 PRO A C 1
ATOM 610 O O . PRO A 1 85 ? -14.695 7.587 2.457 1.00 92.62 85 PRO A O 1
ATOM 613 N N . HIS A 1 86 ? -14.640 8.803 4.349 1.00 92.88 86 HIS A N 1
ATOM 614 C CA . HIS A 1 86 ? -13.533 9.671 3.996 1.00 92.88 86 HIS A CA 1
ATOM 615 C C . HIS A 1 86 ? -12.508 9.633 5.126 1.00 92.88 86 HIS A C 1
ATOM 617 O O . HIS A 1 86 ? -12.855 9.937 6.265 1.00 92.88 86 HIS A O 1
ATOM 623 N N . LEU A 1 87 ? -11.266 9.280 4.801 1.00 92.56 87 LEU A N 1
ATOM 624 C CA . LEU A 1 87 ? -10.160 9.238 5.755 1.00 92.56 87 LEU A CA 1
ATOM 625 C C . LEU A 1 87 ? -9.020 10.123 5.252 1.00 92.56 87 LEU A C 1
ATOM 627 O O . LEU A 1 87 ? -8.742 10.148 4.051 1.00 92.56 87 LEU A O 1
ATOM 631 N N . SER A 1 88 ? -8.369 10.837 6.163 1.00 91.50 88 SER A N 1
ATOM 632 C CA . SER A 1 88 ? -7.125 11.564 5.912 1.00 91.50 88 SER A CA 1
ATOM 633 C C . SER A 1 88 ? -5.989 10.906 6.683 1.00 91.50 88 SER A C 1
ATOM 635 O O . SER A 1 88 ? -6.175 10.564 7.847 1.00 91.50 88 SER A O 1
ATOM 637 N N . VAL A 1 89 ? -4.839 10.739 6.042 1.00 92.88 89 VAL A N 1
ATOM 638 C CA . VAL A 1 89 ? -3.629 10.158 6.638 1.00 92.88 89 VAL A CA 1
ATOM 639 C C . VAL A 1 89 ? -2.447 11.090 6.407 1.00 92.88 89 VAL A C 1
ATOM 641 O O . VAL A 1 89 ? -2.377 11.747 5.363 1.00 92.88 89 VAL A O 1
ATOM 644 N N . SER A 1 90 ? -1.543 11.156 7.380 1.00 91.31 90 SER A N 1
ATOM 645 C CA . SER A 1 90 ? -0.329 11.966 7.276 1.00 91.31 90 SER A CA 1
ATOM 646 C C . SER A 1 90 ? 0.761 11.253 6.471 1.00 91.31 90 SER A C 1
ATOM 648 O O . SER A 1 90 ? 0.657 10.062 6.158 1.00 91.31 90 SER A O 1
ATOM 650 N N . VAL A 1 91 ? 1.842 11.969 6.163 1.00 90.44 91 VAL A N 1
ATOM 651 C CA . VAL A 1 91 ? 3.053 11.367 5.568 1.00 90.44 91 VAL A CA 1
ATOM 652 C C . VAL A 1 91 ? 3.667 10.330 6.520 1.00 90.44 91 VAL A C 1
ATOM 654 O O . VAL A 1 91 ? 4.126 9.272 6.093 1.00 90.44 91 VAL A O 1
ATOM 657 N N . GLU A 1 92 ? 3.620 10.591 7.828 1.00 89.75 92 GLU A N 1
ATOM 658 C CA . GLU A 1 92 ? 4.138 9.688 8.867 1.00 89.75 92 GLU A CA 1
ATOM 659 C C . GLU A 1 92 ? 3.360 8.365 8.9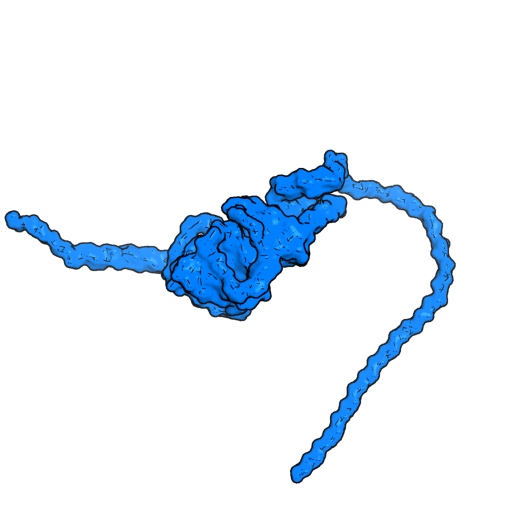33 1.00 89.75 92 GLU A C 1
ATOM 661 O O . GLU A 1 92 ? 3.906 7.325 9.312 1.00 89.75 92 GLU A O 1
ATOM 666 N N . ASP A 1 93 ? 2.095 8.379 8.506 1.00 91.25 93 ASP A N 1
ATOM 667 C CA . ASP A 1 93 ? 1.245 7.196 8.466 1.00 91.25 93 ASP A CA 1
ATOM 668 C C . ASP A 1 93 ? 1.560 6.250 7.310 1.00 91.25 93 ASP A C 1
ATOM 670 O O . ASP A 1 93 ? 1.033 5.132 7.308 1.00 91.25 93 ASP A O 1
ATOM 674 N N . ALA A 1 94 ? 2.425 6.638 6.365 1.00 90.19 94 ALA A N 1
ATOM 675 C CA . ALA A 1 94 ? 2.819 5.853 5.194 1.00 90.19 94 ALA A CA 1
ATOM 676 C C . ALA A 1 94 ? 3.760 4.678 5.525 1.00 90.19 94 ALA A C 1
ATOM 678 O O . ALA A 1 94 ? 4.796 4.444 4.895 1.00 90.19 94 ALA A O 1
ATOM 679 N N . THR A 1 95 ? 3.369 3.899 6.526 1.00 90.94 95 THR A N 1
ATOM 680 C CA . THR A 1 95 ? 3.934 2.594 6.843 1.00 90.94 95 THR A CA 1
ATOM 681 C C . THR A 1 95 ? 3.137 1.501 6.142 1.00 90.94 95 THR A C 1
ATOM 683 O O . THR A 1 95 ? 1.954 1.658 5.825 1.00 90.94 95 THR A O 1
ATOM 686 N N . PHE A 1 96 ? 3.780 0.361 5.901 1.00 88.75 96 PHE A N 1
ATOM 687 C CA . PHE A 1 96 ? 3.137 -0.745 5.202 1.00 88.75 96 PHE A CA 1
ATOM 688 C C . PHE A 1 96 ? 1.938 -1.305 5.983 1.00 88.75 96 PHE A C 1
ATOM 690 O O . PHE A 1 96 ? 0.879 -1.523 5.394 1.00 88.75 96 PHE A O 1
ATOM 697 N N . ASP A 1 97 ? 2.062 -1.473 7.305 1.00 90.31 97 ASP A N 1
ATOM 698 C CA . ASP A 1 97 ? 0.960 -1.962 8.148 1.00 90.31 97 ASP A CA 1
ATOM 699 C C . ASP A 1 97 ? -0.262 -1.029 8.112 1.00 90.31 97 ASP A C 1
ATOM 701 O O . ASP A 1 97 ? -1.395 -1.483 7.936 1.00 90.31 97 ASP A O 1
ATOM 705 N N . ASN A 1 98 ? -0.041 0.285 8.200 1.00 92.56 98 ASN A N 1
ATOM 706 C CA . ASN A 1 98 ? -1.113 1.272 8.097 1.00 92.56 98 ASN A CA 1
ATOM 707 C C . ASN A 1 98 ? -1.769 1.260 6.714 1.00 92.56 98 ASN A C 1
ATOM 709 O O . ASN A 1 98 ? -2.996 1.236 6.623 1.00 92.56 98 ASN A O 1
ATOM 713 N N . ALA A 1 99 ? -0.984 1.213 5.638 1.00 93.38 99 ALA A N 1
ATOM 714 C CA . ALA A 1 99 ? -1.526 1.131 4.286 1.00 93.38 99 ALA A CA 1
ATOM 715 C C . ALA A 1 99 ? -2.352 -0.147 4.074 1.00 93.38 99 ALA A C 1
ATOM 717 O O . ALA A 1 99 ? -3.458 -0.090 3.532 1.00 93.38 99 ALA A O 1
ATOM 718 N N . ALA A 1 100 ? -1.862 -1.295 4.551 1.00 91.44 100 ALA A N 1
ATOM 719 C CA . ALA A 1 100 ? -2.578 -2.567 4.490 1.00 91.44 100 ALA A CA 1
ATOM 720 C C . ALA A 1 100 ? -3.847 -2.568 5.362 1.00 91.44 100 ALA A C 1
ATOM 722 O O . ALA A 1 100 ? -4.846 -3.206 5.019 1.00 91.44 100 ALA A O 1
ATOM 723 N N . PHE A 1 101 ? -3.836 -1.868 6.498 1.00 92.31 101 PHE A N 1
ATOM 724 C CA . PHE A 1 101 ? -5.026 -1.635 7.314 1.00 92.31 101 PHE A CA 1
ATOM 725 C C . PHE A 1 101 ? -6.060 -0.788 6.559 1.00 92.31 101 PHE A C 1
ATOM 727 O O . PHE A 1 101 ? -7.195 -1.236 6.388 1.00 92.31 101 PHE A O 1
ATOM 734 N N . VAL A 1 102 ? -5.662 0.377 6.035 1.00 93.12 102 VAL A N 1
ATOM 735 C CA . VAL A 1 102 ? -6.545 1.293 5.290 1.00 93.12 102 VAL A CA 1
ATOM 736 C C . VAL A 1 102 ? -7.132 0.622 4.050 1.00 93.12 102 VAL A C 1
ATOM 738 O O . VAL A 1 102 ? -8.331 0.734 3.797 1.00 93.12 102 VAL A O 1
ATOM 741 N N . GLY A 1 103 ? -6.328 -0.158 3.321 1.00 90.06 103 GLY A N 1
ATOM 742 C CA . GLY A 1 103 ? -6.770 -0.918 2.149 1.00 90.06 103 GLY A CA 1
ATOM 743 C C . GLY A 1 103 ? -7.922 -1.894 2.426 1.00 90.06 103 GLY A C 1
ATOM 744 O O . GLY A 1 103 ? -8.699 -2.208 1.520 1.00 90.06 103 GLY A O 1
ATOM 745 N N . ARG A 1 104 ? -8.064 -2.341 3.682 1.00 90.12 104 ARG A N 1
ATOM 746 C CA . ARG A 1 104 ? -9.082 -3.295 4.147 1.00 90.12 104 ARG A CA 1
ATOM 747 C C . ARG A 1 104 ? -10.278 -2.637 4.837 1.00 90.12 104 ARG A C 1
ATOM 749 O O . ARG A 1 104 ? -11.189 -3.351 5.256 1.00 90.12 104 ARG A O 1
ATOM 756 N N . LEU A 1 105 ? -10.304 -1.309 4.964 1.00 91.31 105 LEU A N 1
ATOM 757 C CA . LEU A 1 105 ? -11.406 -0.619 5.628 1.00 91.31 105 LEU A CA 1
ATOM 758 C C . LEU A 1 105 ? -12.719 -0.795 4.846 1.00 91.31 105 LEU A C 1
ATOM 760 O O . LEU A 1 105 ? -12.796 -0.433 3.664 1.00 91.31 105 LEU A O 1
ATOM 764 N N . PRO A 1 106 ? -13.774 -1.339 5.480 1.00 87.38 106 PRO A N 1
ATOM 765 C CA . PRO A 1 106 ? -15.061 -1.497 4.825 1.00 87.38 106 PRO A CA 1
ATOM 766 C C . PRO A 1 106 ? -15.714 -0.126 4.626 1.00 87.38 106 PRO A C 1
ATOM 768 O O . PRO A 1 106 ? -15.797 0.671 5.555 1.00 87.38 106 PRO A O 1
ATOM 771 N N . GLY A 1 107 ? -16.210 0.138 3.416 1.00 88.00 107 GLY A N 1
ATOM 772 C CA . GLY A 1 107 ? -16.976 1.353 3.119 1.00 88.00 107 GLY A CA 1
ATOM 773 C C . GLY A 1 107 ? -16.151 2.619 2.867 1.00 88.00 107 GLY A C 1
ATOM 774 O O . GLY A 1 107 ? -16.752 3.662 2.609 1.00 88.00 107 GLY A O 1
ATOM 775 N N . LEU A 1 108 ? -14.814 2.542 2.876 1.00 93.75 108 LEU A N 1
ATOM 776 C CA . LEU A 1 108 ? -13.953 3.664 2.500 1.00 93.75 108 LEU A CA 1
ATOM 777 C C . LEU A 1 108 ? -14.208 4.061 1.035 1.00 93.75 108 LEU A C 1
ATOM 779 O O . LEU A 1 108 ? -14.074 3.239 0.127 1.00 93.75 108 LEU A O 1
ATOM 783 N N . ARG A 1 109 ? -14.579 5.325 0.812 1.00 94.12 109 ARG A N 1
ATOM 784 C CA . ARG A 1 109 ? -14.889 5.894 -0.510 1.00 94.12 109 ARG A CA 1
ATOM 785 C C . ARG A 1 109 ? -13.788 6.811 -1.014 1.00 94.12 109 ARG A C 1
ATOM 787 O O . ARG A 1 109 ? -13.510 6.807 -2.206 1.00 94.12 109 ARG A O 1
ATOM 794 N N . SER A 1 110 ? -13.149 7.575 -0.131 1.00 94.88 110 SER A N 1
ATOM 795 C CA . SER A 1 110 ? -11.997 8.393 -0.509 1.00 94.88 110 SER A CA 1
ATOM 796 C C . SER A 1 110 ? -10.919 8.415 0.562 1.00 94.88 110 SER A C 1
ATOM 798 O O . SER A 1 110 ? -11.230 8.541 1.746 1.00 94.88 110 SER A O 1
ATOM 800 N N . LEU A 1 111 ? -9.665 8.425 0.129 1.00 95.12 111 LEU A N 1
ATOM 801 C CA . LEU A 1 111 ? -8.502 8.606 0.986 1.00 95.12 111 LEU A CA 1
ATOM 802 C C . LEU A 1 111 ? -7.774 9.897 0.605 1.00 95.12 111 LEU A C 1
ATOM 804 O O . LEU A 1 111 ? -7.470 10.112 -0.565 1.00 95.12 111 LEU A O 1
ATOM 808 N N . GLN A 1 112 ? -7.495 10.754 1.578 1.00 94.44 112 GLN A N 1
ATOM 809 C CA . GLN A 1 112 ? -6.611 11.901 1.408 1.00 94.44 112 GLN A CA 1
ATOM 810 C C . GLN A 1 112 ? -5.268 11.576 2.051 1.00 94.44 112 GLN A C 1
ATOM 812 O O . GLN A 1 112 ? -5.215 11.331 3.251 1.00 94.44 112 GLN A O 1
ATOM 817 N N . VAL A 1 113 ? -4.205 11.568 1.256 1.00 94.19 113 VAL A N 1
ATOM 818 C CA . VAL A 1 113 ? -2.837 11.396 1.751 1.00 94.19 113 VAL A CA 1
ATOM 819 C C . VAL A 1 113 ? -2.191 12.773 1.786 1.00 94.19 113 VAL A C 1
ATOM 821 O O . VAL A 1 113 ? -2.283 13.527 0.817 1.00 94.19 113 VAL A O 1
ATOM 824 N N . GLU A 1 114 ? -1.600 13.142 2.914 1.00 90.94 114 GLU A N 1
ATOM 825 C CA . GLU A 1 114 ? -0.838 14.382 3.024 1.00 90.94 114 GLU A CA 1
ATOM 826 C C . GLU A 1 114 ? 0.321 14.399 2.014 1.00 90.94 114 GLU A C 1
ATOM 828 O O . GLU A 1 114 ? 0.996 13.395 1.809 1.00 90.94 114 GLU A O 1
ATOM 833 N N . GLY A 1 115 ? 0.527 15.533 1.342 1.00 85.19 115 GLY A N 1
ATOM 834 C CA . GLY A 1 115 ? 1.523 15.666 0.273 1.00 85.19 115 GLY A CA 1
ATOM 835 C C . GLY A 1 115 ? 1.017 15.295 -1.126 1.00 85.19 115 GLY A C 1
ATOM 836 O O . GLY A 1 115 ? 1.631 15.703 -2.110 1.00 85.19 115 GLY A O 1
ATOM 837 N N . GLU A 1 116 ? -0.132 14.622 -1.246 1.00 91.06 116 GLU A N 1
ATOM 838 C CA . GLU A 1 116 ? -0.767 14.367 -2.543 1.00 91.06 116 GLU A CA 1
ATOM 839 C C . GLU A 1 116 ? -1.672 15.539 -2.968 1.00 91.06 116 GLU A C 1
ATOM 841 O O . GLU A 1 116 ? -2.417 16.090 -2.150 1.00 91.06 116 GLU A O 1
ATOM 846 N N . PRO A 1 117 ? -1.691 15.915 -4.261 1.00 82.69 117 PRO A N 1
ATOM 847 C CA . PRO A 1 117 ? -2.462 17.059 -4.747 1.00 82.69 117 PRO A CA 1
ATOM 848 C C . PRO A 1 117 ? -3.981 16.813 -4.762 1.00 82.69 117 PRO A C 1
ATOM 850 O O . PRO A 1 117 ? -4.745 17.712 -5.112 1.00 82.69 117 PRO A O 1
ATOM 853 N N . GLY A 1 118 ? -4.449 15.609 -4.418 1.00 86.12 118 GLY A N 1
ATOM 854 C CA . GLY A 1 118 ? -5.863 15.257 -4.472 1.00 86.12 118 GLY A CA 1
ATOM 855 C C . GLY A 1 118 ? -6.246 14.060 -3.608 1.00 86.12 118 GLY A C 1
ATOM 856 O O . GLY A 1 118 ? -5.409 13.366 -3.036 1.00 86.12 118 GLY A O 1
ATOM 857 N N . LYS A 1 119 ? -7.557 13.818 -3.524 1.00 91.19 119 LYS A N 1
ATOM 858 C CA . LYS A 1 119 ? -8.119 12.644 -2.850 1.00 91.19 119 LYS A CA 1
ATOM 859 C C . LYS A 1 119 ? -8.124 11.453 -3.805 1.00 91.19 119 LYS A C 1
ATOM 861 O O . LYS A 1 119 ? -8.571 11.566 -4.944 1.00 91.19 119 LYS A O 1
ATOM 866 N N . LEU A 1 120 ? -7.692 10.299 -3.316 1.00 91.50 120 LEU A N 1
ATOM 867 C CA . LEU A 1 120 ? -7.826 9.017 -3.992 1.00 91.50 120 LEU A CA 1
ATOM 868 C C . LEU A 1 120 ? -9.275 8.537 -3.846 1.00 91.50 120 LEU A C 1
ATOM 870 O O . LEU A 1 120 ? -9.683 8.110 -2.766 1.00 91.50 120 LEU A O 1
ATOM 874 N N . ASP A 1 121 ? -10.066 8.618 -4.916 1.00 92.88 121 ASP A N 1
ATOM 875 C CA . ASP A 1 121 ? -11.416 8.041 -4.957 1.00 92.88 121 ASP A CA 1
ATOM 876 C C . ASP A 1 121 ? -11.321 6.521 -5.138 1.00 92.88 121 ASP A C 1
ATOM 878 O O . ASP A 1 121 ? -11.005 6.013 -6.214 1.00 92.88 121 ASP A O 1
ATOM 882 N N . VAL A 1 122 ? -11.597 5.785 -4.064 1.00 91.06 122 VAL A N 1
ATOM 883 C CA . VAL A 1 122 ? -11.448 4.329 -3.998 1.00 91.06 122 VAL A CA 1
ATOM 884 C C . VAL A 1 122 ? -12.399 3.630 -4.967 1.00 91.06 122 VAL A C 1
ATOM 886 O O . VAL A 1 122 ? -12.021 2.635 -5.588 1.00 91.06 122 VAL A O 1
ATOM 889 N N . ASN A 1 123 ? -13.620 4.141 -5.129 1.00 89.88 123 ASN A N 1
ATOM 890 C CA . ASN A 1 123 ? -14.610 3.532 -6.014 1.00 89.88 123 ASN A CA 1
ATOM 891 C C . ASN A 1 123 ? -14.217 3.729 -7.475 1.00 89.88 123 ASN A C 1
ATOM 893 O O . ASN A 1 123 ? -14.251 2.779 -8.259 1.00 89.88 123 ASN A O 1
ATOM 897 N N . HIS A 1 124 ? -13.786 4.943 -7.820 1.00 91.06 124 HIS A N 1
ATOM 898 C CA . HIS A 1 124 ? -13.277 5.236 -9.150 1.00 91.06 124 HIS A CA 1
ATOM 899 C C . HIS A 1 124 ? -12.050 4.375 -9.469 1.00 91.06 124 HIS A C 1
ATOM 901 O O . HIS A 1 124 ? -12.042 3.665 -10.472 1.00 91.06 124 HIS A O 1
ATOM 907 N N . LEU A 1 125 ? -11.053 4.359 -8.579 1.00 89.56 125 LEU A N 1
ATOM 908 C CA . LEU A 1 125 ? -9.811 3.604 -8.757 1.00 89.56 125 LEU A CA 1
ATOM 909 C C . LEU A 1 125 ? -10.054 2.097 -8.907 1.00 89.56 125 LEU A C 1
ATOM 911 O O . LEU A 1 125 ? -9.421 1.459 -9.746 1.00 89.56 125 LEU A O 1
ATOM 915 N N . ARG A 1 126 ? -10.999 1.524 -8.150 1.00 86.38 126 ARG A N 1
ATOM 916 C CA . ARG A 1 126 ? -11.376 0.106 -8.282 1.00 86.38 126 ARG A CA 1
ATOM 917 C C . ARG A 1 126 ? -12.089 -0.198 -9.600 1.00 86.38 126 ARG A C 1
ATOM 919 O O . ARG A 1 126 ? -11.936 -1.311 -10.102 1.00 86.38 126 ARG A O 1
ATOM 926 N N . GLY A 1 127 ? -12.822 0.767 -10.158 1.00 87.00 127 GLY A N 1
ATOM 927 C CA . GLY A 1 127 ? -13.479 0.655 -11.463 1.00 87.00 127 GLY A CA 1
ATOM 928 C C . GLY A 1 127 ? -12.535 0.808 -12.662 1.00 87.00 127 GLY A C 1
ATOM 929 O O . GLY A 1 127 ? -12.878 0.396 -13.770 1.00 87.00 127 GLY A O 1
ATOM 930 N N . LEU A 1 128 ? -11.338 1.369 -12.470 1.00 90.19 128 LEU A N 1
ATOM 931 C CA . LEU A 1 128 ? -10.359 1.523 -13.543 1.00 90.19 128 LEU A CA 1
ATOM 932 C C . LEU A 1 128 ? -9.663 0.196 -13.862 1.00 90.19 128 LEU A C 1
ATOM 934 O O . LEU A 1 128 ? -9.088 -0.449 -12.994 1.00 90.19 128 LEU A O 1
ATOM 938 N N . ALA A 1 129 ? -9.603 -0.171 -15.144 1.00 90.06 129 ALA A N 1
ATOM 939 C CA . ALA A 1 129 ? -8.814 -1.326 -15.588 1.00 90.06 129 ALA A CA 1
ATOM 940 C C . ALA A 1 129 ? -7.295 -1.074 -15.507 1.00 90.06 129 ALA A C 1
ATOM 942 O O . ALA A 1 129 ? -6.498 -2.009 -15.370 1.00 90.06 129 ALA A O 1
ATOM 943 N N . ARG A 1 130 ? -6.880 0.193 -15.630 1.00 91.31 130 ARG A N 1
ATOM 944 C CA . ARG A 1 130 ? -5.479 0.622 -15.632 1.00 91.31 130 ARG A CA 1
ATOM 945 C C . ARG A 1 130 ? -5.301 1.851 -14.754 1.00 91.31 130 ARG A C 1
ATOM 947 O O . ARG A 1 130 ? -6.039 2.817 -14.912 1.00 91.31 130 ARG A O 1
ATOM 954 N N . VAL A 1 131 ? -4.291 1.821 -13.891 1.00 92.06 131 VAL A N 1
ATOM 955 C CA . VAL A 1 131 ? -3.968 2.911 -12.962 1.00 92.06 131 VAL A CA 1
ATOM 956 C C . VAL A 1 131 ? -2.507 3.297 -13.141 1.00 92.06 131 VAL A C 1
ATOM 958 O O . VAL A 1 131 ? -1.653 2.425 -13.272 1.00 92.06 131 VAL A O 1
ATOM 961 N N . ASN A 1 132 ? -2.218 4.596 -13.196 1.00 91.25 132 ASN A N 1
ATOM 962 C CA . ASN A 1 132 ? -0.857 5.101 -13.355 1.00 91.25 132 ASN A CA 1
ATOM 963 C C . ASN A 1 132 ? -0.302 5.578 -12.009 1.00 91.25 132 ASN A C 1
ATOM 965 O O . ASN A 1 132 ? -0.929 6.415 -11.365 1.00 91.25 132 ASN A O 1
ATOM 969 N N . VAL A 1 133 ? 0.869 5.071 -11.623 1.00 89.75 133 VAL A N 1
ATOM 970 C CA . VAL A 1 133 ? 1.548 5.421 -10.362 1.00 89.75 133 VAL A CA 1
ATOM 971 C C . VAL A 1 133 ? 2.543 6.569 -10.550 1.00 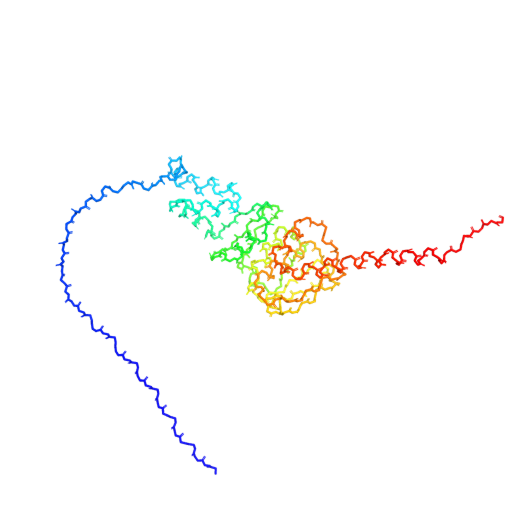89.75 133 VAL A C 1
ATOM 973 O O . VAL A 1 133 ? 2.894 7.236 -9.588 1.00 89.75 133 VAL A O 1
ATOM 976 N N . SER A 1 134 ? 2.920 6.896 -11.791 1.00 82.06 134 SER A N 1
ATOM 977 C CA . SER A 1 134 ? 4.022 7.822 -12.103 1.00 82.06 134 SER A CA 1
ATOM 978 C C . SER A 1 134 ? 3.849 9.272 -11.624 1.00 82.06 134 SER A C 1
ATOM 980 O O . SER A 1 134 ? 4.736 10.090 -11.843 1.00 82.06 134 SER A O 1
ATOM 982 N N . LYS A 1 135 ? 2.677 9.638 -11.098 1.00 85.38 135 LYS A N 1
ATOM 983 C CA . LYS A 1 135 ? 2.368 10.990 -10.604 1.00 85.38 135 LYS A CA 1
ATOM 984 C C . LYS A 1 135 ? 2.205 11.050 -9.086 1.00 85.38 135 LYS A C 1
ATOM 986 O O . LYS A 1 135 ? 1.971 12.137 -8.575 1.00 85.38 135 LYS A O 1
ATOM 991 N N . LEU A 1 136 ? 2.266 9.904 -8.414 1.00 89.50 136 LEU A N 1
ATOM 992 C CA . LEU A 1 136 ? 2.088 9.804 -6.974 1.00 89.50 136 LEU A CA 1
ATOM 993 C C . LEU A 1 136 ? 3.441 9.890 -6.277 1.00 89.50 136 LEU A C 1
ATOM 995 O O . LEU A 1 136 ? 4.465 9.457 -6.816 1.00 89.50 136 LEU A O 1
ATOM 999 N N . THR A 1 137 ? 3.423 10.420 -5.063 1.00 92.19 137 THR A N 1
ATOM 1000 C CA . THR A 1 137 ? 4.519 10.282 -4.116 1.00 92.19 137 THR A CA 1
ATOM 1001 C C . THR A 1 137 ? 4.614 8.831 -3.642 1.00 92.19 137 THR A C 1
ATOM 1003 O O . THR A 1 137 ? 3.761 7.982 -3.929 1.00 92.19 137 THR A O 1
ATOM 1006 N N . TYR A 1 138 ? 5.687 8.521 -2.914 1.00 91.75 138 TYR A N 1
ATOM 1007 C CA . TYR A 1 138 ? 5.874 7.205 -2.310 1.00 91.75 138 TYR A CA 1
ATOM 1008 C C . TYR A 1 138 ? 4.682 6.823 -1.414 1.00 91.75 138 TYR A C 1
ATOM 1010 O O . TYR A 1 138 ? 4.175 5.703 -1.487 1.00 91.75 138 TYR A O 1
ATOM 1018 N N . GLU A 1 139 ? 4.205 7.771 -0.612 1.00 92.81 139 GLU A N 1
ATOM 1019 C CA . GLU A 1 139 ? 3.124 7.598 0.351 1.00 92.81 139 GLU A CA 1
ATOM 1020 C C . GLU A 1 139 ? 1.803 7.297 -0.357 1.00 92.81 139 GLU A C 1
ATOM 1022 O O . GLU A 1 139 ? 1.169 6.273 -0.082 1.00 92.81 139 GLU A O 1
ATOM 1027 N N . GLY A 1 140 ? 1.416 8.135 -1.325 1.00 93.50 140 GLY A N 1
ATOM 1028 C CA . GLY A 1 140 ? 0.204 7.918 -2.111 1.00 93.50 140 GLY A CA 1
ATOM 1029 C C . GLY A 1 140 ? 0.246 6.601 -2.880 1.00 93.50 140 GLY A C 1
ATOM 1030 O O . GLY A 1 140 ? -0.747 5.868 -2.913 1.00 93.50 140 GLY A O 1
ATOM 1031 N N . ALA A 1 141 ? 1.406 6.250 -3.439 1.00 94.06 141 ALA A N 1
ATOM 1032 C CA . ALA A 1 141 ? 1.603 4.994 -4.147 1.00 94.06 141 ALA A CA 1
ATOM 1033 C C . ALA A 1 141 ? 1.459 3.767 -3.230 1.00 94.06 141 ALA A C 1
ATOM 1035 O O . ALA A 1 141 ? 0.800 2.798 -3.616 1.00 94.06 141 ALA A O 1
ATOM 1036 N N . LEU A 1 142 ? 2.003 3.811 -2.009 1.00 94.12 142 LEU A N 1
ATOM 1037 C CA . LEU A 1 142 ? 1.884 2.730 -1.027 1.00 94.12 142 LEU A CA 1
AT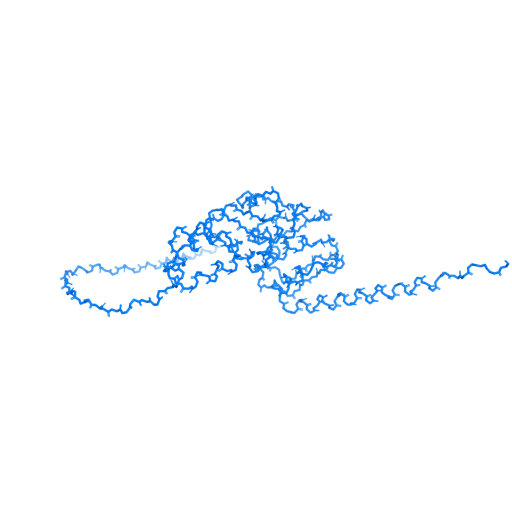OM 1038 C C . LEU A 1 142 ? 0.418 2.455 -0.662 1.00 94.12 142 LEU A C 1
ATOM 1040 O O . LEU A 1 142 ? -0.048 1.313 -0.746 1.00 94.12 142 LEU A O 1
ATOM 1044 N N . PHE A 1 143 ? -0.329 3.506 -0.306 1.00 94.69 143 PHE A N 1
ATOM 1045 C CA . PHE A 1 143 ? -1.754 3.389 0.011 1.00 94.69 143 PHE A CA 1
ATOM 1046 C C . PHE A 1 143 ? -2.570 2.923 -1.197 1.00 94.69 143 PHE A C 1
ATOM 1048 O O . PHE A 1 143 ? -3.418 2.038 -1.057 1.00 94.69 143 PHE A O 1
ATOM 1055 N N . LEU A 1 144 ? -2.295 3.457 -2.392 1.00 94.19 144 LEU A N 1
ATOM 1056 C CA . LEU A 1 144 ? -2.940 3.023 -3.632 1.00 94.19 144 LEU A CA 1
ATOM 1057 C C . LEU A 1 144 ? -2.731 1.523 -3.880 1.00 94.19 144 LEU A C 1
ATOM 1059 O O . LEU A 1 144 ? -3.686 0.811 -4.196 1.00 94.19 144 LEU A O 1
ATOM 1063 N N . GLY A 1 145 ? -1.497 1.041 -3.719 1.00 92.94 145 GLY A N 1
ATOM 1064 C CA . GLY A 1 145 ? -1.147 -0.367 -3.873 1.00 92.94 145 GLY A CA 1
ATOM 1065 C C . GLY A 1 145 ? -1.992 -1.274 -2.983 1.00 92.94 145 GLY A C 1
ATOM 1066 O O . GLY A 1 145 ? -2.602 -2.228 -3.466 1.00 92.94 145 GLY A O 1
ATOM 1067 N N . CYS A 1 146 ? -2.099 -0.933 -1.697 1.00 93.12 146 CYS A N 1
ATOM 1068 C CA . CYS A 1 146 ? -2.924 -1.670 -0.737 1.00 93.12 146 CYS A CA 1
ATOM 1069 C C . CYS A 1 146 ? -4.429 -1.584 -1.048 1.00 93.12 146 CYS A C 1
ATOM 1071 O O . CYS A 1 146 ? -5.142 -2.579 -0.916 1.00 93.12 146 CYS A O 1
ATOM 1073 N N . LEU A 1 147 ? -4.928 -0.427 -1.499 1.00 92.69 147 LEU A N 1
ATOM 1074 C CA . LEU A 1 147 ? -6.339 -0.236 -1.871 1.00 92.69 147 LEU A CA 1
ATOM 1075 C C . LEU A 1 147 ? -6.761 -1.094 -3.070 1.00 92.69 147 LEU A C 1
ATOM 1077 O O . LEU A 1 147 ? -7.908 -1.558 -3.132 1.00 92.69 147 LEU A O 1
ATOM 1081 N N . LEU A 1 148 ? -5.842 -1.280 -4.019 1.00 91.69 148 LEU A N 1
ATOM 1082 C CA . LEU A 1 148 ? -6.045 -2.059 -5.237 1.00 91.69 148 LEU A CA 1
ATOM 1083 C C . LEU A 1 148 ? -5.614 -3.520 -5.101 1.00 91.69 148 LEU A C 1
ATOM 1085 O O . LEU A 1 148 ? -5.889 -4.306 -6.005 1.00 91.69 148 LEU A O 1
ATOM 1089 N N . ALA A 1 149 ? -4.985 -3.904 -3.986 1.00 88.88 149 ALA A N 1
ATOM 1090 C CA . ALA A 1 149 ? -4.420 -5.236 -3.800 1.00 88.88 149 ALA A CA 1
ATOM 1091 C C . ALA A 1 149 ? -5.429 -6.343 -4.135 1.00 88.88 149 ALA A C 1
ATOM 1093 O O . ALA A 1 149 ? -5.076 -7.311 -4.795 1.00 88.88 149 ALA A O 1
ATOM 1094 N N . GLY A 1 150 ? -6.699 -6.177 -3.750 1.00 84.81 150 GLY A N 1
ATOM 1095 C CA . GLY A 1 150 ? -7.768 -7.152 -3.987 1.00 84.81 150 GLY A CA 1
ATOM 1096 C C . GLY A 1 150 ? -8.388 -7.166 -5.392 1.00 84.81 150 GLY A C 1
ATOM 1097 O O . GLY A 1 150 ? -9.259 -8.000 -5.637 1.00 84.81 150 GLY A O 1
ATOM 1098 N N . GLY A 1 151 ? -8.000 -6.271 -6.301 1.00 86.12 151 GLY A N 1
ATOM 1099 C CA . GLY A 1 151 ? -8.664 -6.100 -7.594 1.00 86.12 151 GLY A CA 1
ATOM 1100 C C . GLY A 1 151 ? -7.924 -6.682 -8.806 1.00 86.12 151 GLY A C 1
ATOM 1101 O O . GLY A 1 151 ? -6.873 -7.321 -8.705 1.00 86.12 151 GLY A O 1
ATOM 1102 N N . GLU A 1 152 ? -8.514 -6.467 -9.985 1.00 88.88 152 GLU A N 1
ATOM 1103 C CA . GLU A 1 152 ? -8.052 -6.997 -11.280 1.00 88.88 152 GLU A CA 1
ATOM 1104 C C . GLU A 1 152 ? -7.267 -5.973 -12.116 1.00 88.88 152 GLU A C 1
ATOM 1106 O O . GLU A 1 152 ? -7.096 -6.122 -13.329 1.00 88.88 152 GLU A O 1
ATOM 1111 N N . GLN A 1 153 ? -6.787 -4.908 -11.476 1.00 91.69 153 GLN A N 1
ATOM 1112 C CA . GLN A 1 153 ? -6.210 -3.768 -12.174 1.00 91.69 153 GLN A CA 1
ATOM 1113 C C . GLN A 1 153 ? -4.815 -4.068 -12.734 1.00 91.69 153 GLN A C 1
ATOM 1115 O O . GLN A 1 153 ? -4.112 -5.008 -12.347 1.00 91.69 153 GLN A O 1
ATOM 1120 N N . THR A 1 154 ? -4.405 -3.229 -13.681 1.00 91.56 154 THR A N 1
ATOM 1121 C CA . THR A 1 154 ? -3.031 -3.166 -14.177 1.00 91.56 154 THR A CA 1
ATOM 1122 C C . THR A 1 154 ? -2.408 -1.840 -13.765 1.00 91.56 154 THR A C 1
ATOM 1124 O O . THR A 1 154 ? -2.914 -0.777 -14.124 1.00 91.56 154 THR A O 1
ATOM 1127 N N . ILE A 1 155 ? -1.296 -1.900 -13.043 1.00 90.94 155 ILE A N 1
ATOM 1128 C CA . ILE A 1 155 ? -0.503 -0.730 -12.681 1.00 90.94 155 ILE A CA 1
ATOM 1129 C C . ILE A 1 155 ? 0.449 -0.401 -13.828 1.00 90.94 155 ILE A C 1
ATOM 1131 O O . ILE A 1 155 ? 1.239 -1.246 -14.248 1.00 90.94 155 ILE A O 1
ATOM 1135 N N . ARG A 1 156 ? 0.387 0.831 -14.329 1.00 92.31 156 ARG A N 1
ATOM 1136 C CA . ARG A 1 156 ? 1.414 1.409 -15.193 1.00 92.31 156 ARG A CA 1
ATOM 1137 C C . ARG A 1 156 ? 2.462 2.073 -14.305 1.00 92.31 156 ARG A C 1
ATOM 1139 O O . ARG A 1 156 ? 2.131 2.989 -13.553 1.00 92.31 156 ARG A O 1
ATOM 1146 N N . VAL A 1 157 ? 3.690 1.576 -14.393 1.00 90.44 157 VAL A N 1
ATOM 1147 C CA . VAL A 1 157 ? 4.843 2.105 -13.657 1.00 90.44 157 VAL A CA 1
ATOM 1148 C C . VAL A 1 157 ? 5.489 3.261 -14.418 1.00 90.44 157 VAL A C 1
ATOM 1150 O O . VAL A 1 157 ? 5.203 3.479 -15.601 1.00 90.44 157 VAL A O 1
ATOM 1153 N N . SER A 1 158 ? 6.384 3.980 -13.751 1.00 87.88 158 SER A N 1
ATOM 1154 C CA . SER A 1 158 ? 7.035 5.191 -14.263 1.00 87.88 158 SER A CA 1
ATOM 1155 C C . SER A 1 158 ? 7.837 4.962 -15.547 1.00 87.88 158 SER A C 1
ATOM 1157 O O . SER A 1 158 ? 7.850 5.821 -16.425 1.00 87.88 158 SER A O 1
ATOM 1159 N N . SER A 1 159 ? 8.407 3.767 -15.733 1.00 85.44 159 SER A N 1
ATOM 1160 C CA . SER A 1 159 ? 9.084 3.373 -16.981 1.00 85.44 159 SER A CA 1
ATOM 1161 C C . SER A 1 159 ? 8.144 3.171 -18.178 1.00 85.44 159 SER A C 1
ATOM 1163 O O . SER A 1 159 ? 8.594 2.909 -19.290 1.00 85.44 159 SER A O 1
ATOM 1165 N N . GLY A 1 160 ? 6.826 3.234 -17.968 1.00 84.69 160 GLY A N 1
ATOM 1166 C CA . GLY A 1 160 ? 5.808 2.906 -18.964 1.00 84.69 160 GLY A CA 1
ATOM 1167 C C . GLY A 1 160 ? 5.432 1.423 -19.011 1.00 84.69 160 GLY A C 1
ATOM 1168 O O . GLY A 1 160 ? 4.439 1.078 -19.656 1.00 84.69 160 GLY A O 1
ATOM 1169 N N . SER A 1 161 ? 6.158 0.558 -18.294 1.00 87.12 161 SER A N 1
ATOM 1170 C CA . SER A 1 161 ? 5.813 -0.861 -18.166 1.00 87.12 161 SER A CA 1
ATOM 1171 C C . SER A 1 161 ? 4.472 -1.052 -17.444 1.00 87.12 161 SER A C 1
ATOM 1173 O O . SER A 1 161 ? 4.029 -0.207 -16.667 1.00 87.12 161 SER A O 1
ATOM 1175 N N . CYS A 1 162 ? 3.805 -2.177 -17.696 1.00 89.12 162 CYS A N 1
ATOM 1176 C CA . CYS A 1 162 ? 2.515 -2.507 -17.090 1.00 89.12 162 CYS A CA 1
ATOM 1177 C C . CYS A 1 162 ? 2.619 -3.793 -16.261 1.00 89.12 162 CYS A C 1
ATOM 1179 O O . CYS A 1 162 ? 3.109 -4.814 -16.744 1.00 89.12 162 CYS A O 1
ATOM 1181 N N . VAL A 1 163 ? 2.123 -3.760 -15.025 1.00 88.56 163 VAL A N 1
ATOM 1182 C CA . VAL A 1 163 ? 2.120 -4.887 -14.088 1.00 88.56 163 VAL A CA 1
ATOM 1183 C C . VAL A 1 163 ? 0.685 -5.218 -13.703 1.00 88.56 163 VAL A C 1
ATOM 1185 O O . VAL A 1 163 ? -0.034 -4.387 -13.158 1.00 88.56 163 VAL A O 1
ATOM 1188 N N . ARG A 1 164 ? 0.246 -6.443 -13.995 1.00 89.38 164 ARG A N 1
ATOM 1189 C CA . ARG A 1 164 ? -1.076 -6.926 -13.576 1.00 89.38 164 ARG A CA 1
ATOM 1190 C C . ARG A 1 164 ? -1.044 -7.294 -12.095 1.00 89.38 164 ARG A C 1
ATOM 1192 O O . ARG A 1 164 ? -0.139 -8.013 -11.679 1.00 89.38 164 ARG A O 1
ATOM 1199 N N . LEU A 1 165 ? -2.050 -6.860 -11.338 1.00 86.06 165 LEU A N 1
ATOM 1200 C CA . LEU A 1 165 ? -2.172 -7.138 -9.904 1.00 86.06 165 LEU A CA 1
ATOM 1201 C C . LEU A 1 165 ? -2.558 -8.584 -9.538 1.00 86.06 165 LEU A C 1
ATOM 1203 O O . LEU A 1 165 ? -2.005 -9.100 -8.571 1.00 86.06 165 LEU A O 1
ATOM 1207 N N . PRO A 1 166 ? -3.429 -9.304 -10.274 1.00 84.44 166 PRO A N 1
ATOM 1208 C CA . PRO A 1 166 ? -3.844 -10.658 -9.873 1.00 84.44 166 PRO A CA 1
ATOM 1209 C C . PRO A 1 166 ? -2.690 -11.665 -9.720 1.00 84.44 166 PRO A C 1
ATOM 1211 O O . PRO A 1 166 ? -2.666 -12.406 -8.732 1.00 84.44 166 PRO A O 1
ATOM 1214 N N . PRO A 1 167 ? -1.683 -11.681 -10.620 1.00 80.12 167 PRO A N 1
ATOM 1215 C CA . PRO A 1 167 ? -0.475 -12.475 -10.420 1.00 80.12 167 PRO A CA 1
ATOM 1216 C C . PRO A 1 167 ? 0.273 -12.141 -9.128 1.00 80.12 167 PRO A C 1
ATOM 1218 O O . PRO A 1 167 ? 0.830 -13.046 -8.516 1.00 80.12 167 PRO A O 1
ATOM 1221 N N . LEU A 1 168 ? 0.272 -10.872 -8.703 1.00 81.31 168 LEU A N 1
ATOM 1222 C CA . LEU A 1 168 ? 0.971 -10.440 -7.492 1.00 81.31 168 LEU A CA 1
ATOM 1223 C C . LEU A 1 168 ? 0.359 -11.036 -6.228 1.00 81.31 168 LEU A C 1
ATOM 1225 O O . LEU A 1 168 ? 1.079 -11.168 -5.257 1.00 81.31 168 LEU A O 1
ATOM 1229 N N . ARG A 1 169 ? -0.917 -11.434 -6.230 1.00 80.81 169 ARG A N 1
ATOM 1230 C CA . ARG A 1 169 ? -1.580 -12.036 -5.061 1.00 80.81 169 ARG A CA 1
ATOM 1231 C C . ARG A 1 169 ? -1.405 -13.543 -4.933 1.00 80.81 169 ARG A C 1
ATOM 1233 O O . ARG A 1 169 ? -1.490 -14.076 -3.836 1.00 80.81 169 ARG A O 1
ATOM 1240 N N . SER A 1 170 ? -1.279 -14.230 -6.062 1.00 82.69 170 SER A N 1
ATOM 1241 C CA . SER A 1 170 ? -1.498 -15.680 -6.137 1.00 82.69 170 SER A CA 1
ATOM 1242 C C . SER A 1 170 ? -0.259 -16.465 -6.539 1.00 82.69 170 SER A C 1
ATOM 1244 O O . SER A 1 170 ? -0.196 -17.670 -6.311 1.00 82.69 170 SER A O 1
ATOM 1246 N N . ARG A 1 171 ? 0.727 -15.814 -7.164 1.00 86.12 171 ARG A N 1
ATOM 1247 C CA . ARG A 1 171 ? 1.916 -16.514 -7.640 1.00 86.12 171 ARG A CA 1
ATOM 1248 C C . ARG A 1 171 ? 2.934 -16.685 -6.531 1.00 86.12 171 ARG A C 1
ATOM 1250 O O . ARG A 1 171 ? 3.258 -15.744 -5.812 1.00 86.12 171 ARG A O 1
ATOM 1257 N N . GLU A 1 172 ? 3.513 -17.879 -6.510 1.00 87.06 172 GLU A N 1
ATOM 1258 C CA . GLU A 1 172 ? 4.670 -18.189 -5.677 1.00 87.06 172 GLU A CA 1
ATOM 1259 C C . GLU A 1 172 ? 5.963 -17.577 -6.225 1.00 87.06 172 GLU A C 1
ATOM 1261 O O . GLU A 1 172 ? 6.895 -17.327 -5.469 1.00 87.06 172 GLU A O 1
ATOM 1266 N N . ARG A 1 173 ? 6.019 -17.334 -7.541 1.00 86.44 173 ARG A N 1
ATOM 1267 C CA . ARG A 1 173 ? 7.195 -16.811 -8.242 1.00 86.44 173 ARG A CA 1
ATOM 1268 C C . ARG A 1 173 ? 6.830 -15.578 -9.054 1.00 86.44 173 ARG A C 1
ATOM 1270 O O . ARG A 1 173 ? 5.955 -15.637 -9.927 1.00 86.44 173 ARG A O 1
ATOM 1277 N N . LEU A 1 174 ? 7.511 -14.471 -8.788 1.00 88.06 174 LEU A N 1
ATOM 1278 C CA . LEU A 1 174 ? 7.311 -13.199 -9.473 1.00 88.06 174 LEU A CA 1
ATOM 1279 C C . LEU A 1 174 ? 8.632 -12.655 -9.996 1.00 88.06 174 LEU A C 1
ATOM 1281 O O . LEU A 1 174 ? 9.585 -12.486 -9.245 1.00 88.06 174 LEU A O 1
ATOM 1285 N N . ASN A 1 175 ? 8.654 -12.331 -11.289 1.00 87.25 175 ASN A N 1
ATOM 1286 C CA . ASN A 1 175 ? 9.763 -11.622 -11.908 1.00 87.25 175 ASN A CA 1
ATOM 1287 C C . ASN A 1 175 ? 9.327 -10.203 -12.287 1.00 87.25 175 ASN A C 1
ATOM 1289 O O . ASN A 1 175 ? 8.450 -10.004 -13.139 1.00 87.25 175 ASN A O 1
ATOM 1293 N N . LEU A 1 176 ? 9.945 -9.231 -11.625 1.00 86.81 176 LEU A N 1
ATOM 1294 C CA . LEU A 1 176 ? 9.793 -7.797 -11.837 1.00 86.81 176 LEU A CA 1
ATOM 1295 C C . LEU A 1 176 ? 11.143 -7.140 -12.184 1.00 86.81 176 LEU A C 1
ATOM 1297 O O . LEU A 1 176 ? 11.266 -5.917 -12.100 1.00 86.81 176 LEU A O 1
ATOM 1301 N N . ALA A 1 177 ? 12.138 -7.934 -12.578 1.00 85.94 177 ALA A N 1
ATOM 1302 C CA . ALA A 1 177 ? 13.475 -7.475 -12.916 1.00 85.94 177 ALA A CA 1
ATOM 1303 C C . ALA A 1 177 ? 13.476 -6.550 -14.138 1.00 85.94 177 ALA A C 1
ATOM 1305 O O . ALA A 1 177 ? 12.666 -6.710 -15.058 1.00 85.94 177 ALA A O 1
ATOM 1306 N N . ARG A 1 178 ? 14.423 -5.605 -14.160 1.00 83.62 178 ARG A N 1
ATOM 1307 C CA . ARG A 1 178 ? 14.708 -4.711 -15.299 1.00 83.62 178 ARG A CA 1
ATOM 1308 C C . ARG A 1 178 ? 13.478 -3.968 -15.826 1.00 83.62 178 ARG A C 1
ATOM 1310 O O . ARG A 1 178 ? 13.302 -3.801 -17.031 1.00 83.62 178 ARG A O 1
ATOM 1317 N N . ARG A 1 179 ? 12.610 -3.513 -14.921 1.00 85.50 179 ARG A N 1
ATOM 1318 C CA . ARG A 1 179 ? 11.423 -2.707 -15.251 1.00 85.50 179 ARG A CA 1
ATOM 1319 C C . ARG A 1 179 ? 11.607 -1.227 -14.954 1.00 85.50 179 ARG A C 1
ATOM 1321 O O . ARG A 1 179 ? 10.655 -0.473 -15.133 1.00 85.50 179 ARG A O 1
ATOM 1328 N N . GLY A 1 180 ? 12.794 -0.813 -14.513 1.00 85.12 180 GLY A N 1
ATOM 1329 C CA . GLY A 1 180 ? 13.080 0.572 -14.144 1.00 85.12 180 GLY A CA 1
ATOM 1330 C C . GLY A 1 180 ? 12.176 1.067 -13.016 1.00 85.12 180 GLY A C 1
ATOM 1331 O O . GLY A 1 180 ? 11.703 2.199 -13.081 1.00 85.12 180 GLY A O 1
ATOM 1332 N N . LEU A 1 181 ? 11.873 0.195 -12.045 1.00 88.12 181 LEU A N 1
ATOM 1333 C CA . LEU A 1 181 ? 10.980 0.513 -10.929 1.00 88.12 181 LEU A CA 1
ATOM 1334 C C . LEU A 1 181 ? 11.595 1.592 -10.036 1.00 88.12 181 LEU A C 1
ATOM 1336 O O . LEU A 1 181 ? 12.661 1.378 -9.460 1.00 88.12 181 LEU A O 1
ATOM 1340 N N . GLN A 1 182 ? 10.900 2.719 -9.910 1.00 89.12 182 GLN A N 1
ATOM 1341 C CA . GLN A 1 182 ? 11.237 3.779 -8.960 1.00 89.12 182 GLN A CA 1
ATOM 1342 C C . GLN A 1 182 ? 10.642 3.487 -7.574 1.00 89.12 182 GLN A C 1
ATOM 1344 O O . GLN A 1 182 ? 9.797 2.602 -7.425 1.00 89.12 182 GLN A O 1
ATOM 1349 N N . ASP A 1 183 ? 11.032 4.271 -6.567 1.00 90.06 183 ASP A N 1
ATOM 1350 C CA . ASP A 1 183 ? 10.577 4.110 -5.177 1.00 90.06 183 ASP A CA 1
ATOM 1351 C C . ASP A 1 183 ? 9.033 4.101 -5.058 1.00 90.06 183 ASP A C 1
ATOM 1353 O O . ASP A 1 183 ? 8.476 3.239 -4.377 1.00 90.06 183 ASP A O 1
ATOM 1357 N N . ALA A 1 184 ? 8.324 4.973 -5.788 1.00 90.44 184 ALA A N 1
ATOM 1358 C CA . ALA A 1 184 ? 6.854 4.994 -5.822 1.00 90.44 184 ALA A CA 1
ATOM 1359 C C . ALA A 1 184 ? 6.250 3.758 -6.517 1.00 90.44 184 ALA A C 1
ATOM 1361 O O . ALA A 1 184 ? 5.278 3.174 -6.034 1.00 90.44 184 ALA A O 1
ATOM 1362 N N . ASP A 1 185 ? 6.845 3.305 -7.625 1.00 92.00 185 ASP A N 1
ATOM 1363 C CA . ASP A 1 185 ? 6.391 2.093 -8.316 1.00 92.00 185 ASP A CA 1
ATOM 1364 C C . ASP A 1 185 ? 6.519 0.875 -7.395 1.00 92.00 185 ASP A C 1
ATOM 1366 O O . ASP A 1 185 ? 5.604 0.054 -7.297 1.00 92.00 185 ASP A O 1
ATOM 1370 N N . LEU A 1 186 ? 7.651 0.775 -6.693 1.00 90.31 186 LEU A N 1
ATOM 1371 C CA . LEU A 1 186 ? 7.912 -0.300 -5.749 1.00 90.31 186 LEU A CA 1
ATOM 1372 C C . LEU A 1 186 ? 6.956 -0.230 -4.553 1.00 90.31 186 LEU A C 1
ATOM 1374 O O . LEU A 1 186 ? 6.432 -1.266 -4.158 1.00 90.31 186 LEU A O 1
ATOM 1378 N N . ALA A 1 187 ? 6.645 0.961 -4.037 1.00 92.12 187 ALA A N 1
ATOM 1379 C CA . ALA A 1 187 ? 5.664 1.145 -2.967 1.00 92.12 187 ALA A CA 1
ATOM 1380 C C . ALA A 1 187 ? 4.272 0.616 -3.348 1.00 92.12 187 ALA A C 1
ATOM 1382 O O . ALA A 1 187 ? 3.676 -0.162 -2.601 1.00 92.12 187 ALA A O 1
ATOM 1383 N N . ALA A 1 188 ? 3.783 0.960 -4.543 1.00 92.62 188 ALA A N 1
ATOM 1384 C CA . ALA A 1 188 ? 2.495 0.470 -5.030 1.00 92.62 188 ALA A CA 1
ATOM 1385 C C . ALA A 1 188 ? 2.486 -1.052 -5.234 1.00 92.62 188 ALA A C 1
ATOM 1387 O O . ALA A 1 188 ? 1.508 -1.729 -4.906 1.00 92.62 188 ALA A O 1
ATOM 1388 N N . LEU A 1 189 ? 3.580 -1.613 -5.755 1.00 91.88 189 LEU A N 1
ATOM 1389 C CA . LEU A 1 189 ? 3.701 -3.056 -5.958 1.00 91.88 189 LEU A CA 1
ATOM 1390 C C . LEU A 1 189 ? 3.802 -3.814 -4.631 1.00 91.88 189 LEU A C 1
ATOM 1392 O O . LEU A 1 189 ? 3.132 -4.831 -4.478 1.00 91.88 189 LEU A O 1
ATOM 1396 N N . LEU A 1 190 ? 4.569 -3.310 -3.661 1.00 90.06 190 LEU A N 1
ATOM 1397 C CA . LEU A 1 190 ? 4.629 -3.865 -2.307 1.00 90.06 190 LEU A CA 1
ATOM 1398 C C . LEU A 1 190 ? 3.249 -3.827 -1.652 1.00 90.06 190 LEU A C 1
ATOM 1400 O O . LEU A 1 190 ? 2.800 -4.845 -1.130 1.00 90.06 190 LEU A O 1
ATOM 1404 N N . GLY A 1 191 ? 2.533 -2.704 -1.757 1.00 87.94 191 GLY A N 1
ATOM 1405 C CA . GLY A 1 191 ? 1.164 -2.598 -1.261 1.00 87.94 191 GLY A CA 1
ATOM 1406 C C . GLY A 1 191 ? 0.235 -3.657 -1.863 1.00 87.94 191 GLY A C 1
ATOM 1407 O O . GLY A 1 191 ? -0.525 -4.304 -1.143 1.00 87.94 191 GLY A O 1
ATOM 1408 N N . ALA A 1 192 ? 0.350 -3.926 -3.165 1.00 86.94 192 ALA A N 1
ATOM 1409 C CA . ALA A 1 192 ? -0.410 -4.993 -3.814 1.00 86.94 192 ALA A CA 1
ATOM 1410 C C . ALA A 1 192 ? 0.020 -6.412 -3.384 1.00 86.94 192 ALA A C 1
ATOM 1412 O O . ALA A 1 192 ? -0.810 -7.324 -3.355 1.00 86.94 192 ALA A O 1
ATOM 1413 N N . LEU A 1 193 ? 1.294 -6.600 -3.023 1.00 86.62 193 LEU A N 1
ATOM 1414 C CA . LEU A 1 193 ? 1.825 -7.854 -2.478 1.00 86.62 193 LEU A CA 1
ATOM 1415 C C . LEU A 1 193 ? 1.336 -8.146 -1.053 1.00 86.62 193 LEU A C 1
ATOM 1417 O O . LEU A 1 193 ? 1.454 -9.285 -0.615 1.00 86.62 193 LEU A O 1
ATOM 1421 N N . SER A 1 194 ? 0.733 -7.179 -0.351 1.00 84.00 194 SER A N 1
ATOM 1422 C CA . SER A 1 194 ? 0.242 -7.353 1.029 1.00 84.00 194 SER A CA 1
ATOM 1423 C C . SER A 1 194 ? -0.743 -8.505 1.227 1.00 84.00 194 SER A C 1
ATOM 1425 O O . SER A 1 194 ? -0.867 -9.029 2.333 1.00 84.00 194 SER A O 1
ATOM 1427 N N . LEU A 1 195 ? -1.440 -8.917 0.166 1.00 82.06 195 LEU A N 1
ATOM 1428 C CA . LEU A 1 195 ? -2.382 -10.036 0.200 1.00 82.06 195 LEU A CA 1
ATOM 1429 C C . LEU A 1 195 ? -1.773 -11.362 -0.277 1.00 82.06 195 LEU A C 1
ATOM 1431 O O . LEU A 1 195 ? -2.471 -12.375 -0.270 1.00 82.06 195 LEU A O 1
ATOM 1435 N N . ASN A 1 196 ? -0.509 -11.383 -0.706 1.00 84.94 196 ASN A N 1
ATOM 1436 C CA . ASN A 1 196 ? 0.137 -12.601 -1.179 1.00 84.94 196 ASN A CA 1
ATOM 1437 C C . ASN A 1 196 ? 0.704 -13.410 -0.010 1.00 84.94 196 ASN A C 1
ATOM 1439 O O . ASN A 1 196 ? 1.689 -13.026 0.613 1.00 84.94 196 ASN A O 1
ATOM 1443 N N . GLN A 1 197 ? 0.097 -14.567 0.248 1.00 83.56 197 GLN A N 1
ATOM 1444 C CA . GLN A 1 197 ? 0.511 -15.492 1.310 1.00 83.56 197 GLN A CA 1
ATOM 1445 C C . GLN A 1 197 ? 1.378 -16.654 0.798 1.00 83.56 197 GLN A C 1
ATOM 1447 O O . GLN A 1 197 ? 1.833 -17.477 1.587 1.00 83.56 197 GLN A O 1
ATOM 1452 N N . CYS A 1 198 ? 1.597 -16.747 -0.516 1.00 85.69 198 CYS A N 1
ATOM 1453 C CA . CYS A 1 198 ? 2.242 -17.890 -1.166 1.00 85.69 198 CYS A CA 1
ATOM 1454 C C . CYS A 1 198 ? 3.579 -17.534 -1.833 1.00 85.69 198 CYS A C 1
ATOM 1456 O O . CYS A 1 198 ? 4.209 -18.409 -2.423 1.00 85.69 198 CYS A O 1
ATOM 1458 N N . LEU A 1 199 ? 4.011 -16.272 -1.773 1.00 86.88 199 LEU A N 1
ATOM 1459 C CA . LEU A 1 199 ? 5.225 -15.799 -2.433 1.00 86.88 199 LEU A CA 1
ATOM 1460 C C . LEU A 1 199 ? 6.480 -16.462 -1.847 1.00 86.88 199 LEU A C 1
ATOM 1462 O O . LEU A 1 199 ? 6.785 -16.307 -0.666 1.00 86.88 199 LEU A O 1
ATOM 1466 N N . LYS A 1 200 ? 7.228 -17.161 -2.701 1.00 86.12 200 LYS A N 1
ATOM 1467 C CA . LYS A 1 200 ? 8.487 -17.849 -2.376 1.00 86.12 200 LYS A CA 1
ATOM 1468 C C . LYS A 1 200 ? 9.686 -17.257 -3.102 1.00 86.12 200 LYS A C 1
ATOM 1470 O O . LYS A 1 200 ? 10.792 -17.323 -2.582 1.00 86.12 200 LYS A O 1
ATOM 1475 N N . GLU A 1 201 ? 9.475 -16.679 -4.285 1.00 85.44 201 GLU A N 1
ATOM 1476 C CA . GLU A 1 201 ? 10.528 -16.074 -5.102 1.00 85.44 201 GLU A CA 1
ATOM 1477 C C . GLU A 1 201 ? 10.057 -14.731 -5.673 1.00 85.44 201 GLU A C 1
ATOM 1479 O O . GLU A 1 201 ? 8.998 -14.637 -6.303 1.00 85.44 201 GLU A O 1
ATOM 1484 N N . LEU A 1 202 ? 10.867 -13.692 -5.471 1.00 87.56 202 LEU A N 1
ATOM 1485 C CA . LEU A 1 202 ? 10.651 -12.352 -6.005 1.00 87.56 202 LEU A CA 1
ATOM 1486 C C . LEU A 1 202 ? 11.963 -11.831 -6.590 1.00 87.56 202 LEU A C 1
ATOM 1488 O O . LEU A 1 202 ? 12.910 -11.564 -5.855 1.00 87.56 202 LEU A O 1
ATOM 1492 N N . ASP A 1 203 ? 11.996 -11.674 -7.908 1.00 86.06 203 ASP A N 1
ATOM 1493 C CA . ASP A 1 203 ? 13.127 -11.095 -8.623 1.00 86.06 203 ASP A CA 1
ATOM 1494 C C . ASP A 1 203 ? 12.874 -9.606 -8.892 1.00 86.06 203 ASP A C 1
ATOM 1496 O O . ASP A 1 203 ? 11.942 -9.235 -9.614 1.00 86.06 203 ASP A O 1
ATOM 1500 N N . LEU A 1 204 ? 13.703 -8.762 -8.276 1.00 85.06 204 LEU A N 1
ATOM 1501 C CA . LEU A 1 204 ? 13.727 -7.304 -8.431 1.00 85.06 204 LEU A CA 1
ATOM 1502 C C . LEU A 1 204 ? 15.032 -6.815 -9.089 1.00 85.06 204 LEU A C 1
ATOM 1504 O O . LEU A 1 204 ? 15.250 -5.604 -9.129 1.00 85.06 204 LEU A O 1
ATOM 1508 N N . GLY A 1 205 ? 15.887 -7.717 -9.588 1.00 81.69 205 GLY A N 1
ATOM 1509 C CA . GLY A 1 205 ? 17.217 -7.384 -10.108 1.00 81.69 205 GLY A CA 1
ATOM 1510 C C . GLY A 1 205 ? 17.195 -6.405 -11.286 1.00 81.69 205 GLY A C 1
ATOM 1511 O O . GLY A 1 205 ? 16.227 -6.334 -12.050 1.00 81.69 205 GLY A O 1
ATOM 1512 N N . GLY A 1 206 ? 18.256 -5.613 -11.444 1.00 76.38 206 GLY A N 1
ATOM 1513 C CA . GLY A 1 206 ? 18.363 -4.618 -12.516 1.00 76.38 206 GLY A CA 1
ATOM 1514 C C . GLY A 1 206 ? 17.286 -3.521 -12.517 1.00 76.38 206 GLY A C 1
ATOM 1515 O O . GLY A 1 206 ? 17.042 -2.905 -13.556 1.00 76.38 206 GLY A O 1
ATOM 1516 N N . ASN A 1 207 ? 16.603 -3.291 -11.392 1.00 83.69 207 ASN A N 1
ATOM 1517 C CA . ASN A 1 207 ? 15.851 -2.058 -11.155 1.00 83.69 207 ASN A CA 1
ATOM 1518 C C . ASN A 1 207 ? 16.747 -1.031 -10.458 1.00 83.69 207 ASN A C 1
ATOM 1520 O O . ASN A 1 207 ? 17.781 -1.380 -9.892 1.00 83.69 207 ASN A O 1
ATOM 1524 N N . THR A 1 208 ? 16.344 0.238 -10.475 1.00 77.38 208 THR A N 1
ATOM 1525 C CA . THR A 1 208 ? 16.991 1.255 -9.644 1.00 77.38 208 THR A CA 1
ATOM 1526 C C . THR A 1 208 ? 16.955 0.804 -8.189 1.00 77.38 208 THR A C 1
ATOM 1528 O O . THR A 1 208 ? 15.893 0.457 -7.669 1.00 77.38 208 THR A O 1
ATOM 1531 N N . ALA A 1 209 ? 18.128 0.745 -7.555 1.00 66.88 209 ALA A N 1
ATOM 1532 C CA . ALA A 1 209 ? 18.219 0.343 -6.163 1.00 66.88 209 ALA A CA 1
ATOM 1533 C C . ALA A 1 209 ? 17.353 1.291 -5.317 1.00 66.88 209 ALA A C 1
ATOM 1535 O O . ALA A 1 209 ? 17.447 2.504 -5.511 1.00 66.88 209 ALA A O 1
ATOM 1536 N N . PRO A 1 210 ? 16.537 0.767 -4.384 1.00 70.56 210 PRO A N 1
ATOM 1537 C CA . PRO A 1 210 ? 15.673 1.589 -3.557 1.00 70.56 210 PRO A CA 1
ATOM 1538 C C . PRO A 1 210 ? 16.541 2.548 -2.747 1.00 70.56 210 PRO A C 1
ATOM 1540 O O . PRO A 1 210 ? 17.308 2.131 -1.866 1.00 70.56 210 PRO A O 1
ATOM 1543 N N . SER A 1 211 ? 16.450 3.830 -3.086 1.00 70.81 211 SER A N 1
ATOM 1544 C CA . SER A 1 211 ? 17.202 4.902 -2.441 1.00 70.81 211 SER A CA 1
ATOM 1545 C C . SER A 1 211 ? 16.584 5.265 -1.096 1.00 70.81 211 SER A C 1
ATOM 1547 O O . SER A 1 211 ? 17.308 5.497 -0.126 1.00 70.81 211 SER A O 1
ATOM 1549 N N . GLY A 1 212 ? 15.251 5.249 -1.012 1.00 76.62 212 GLY A N 1
ATOM 1550 C CA . GLY A 1 212 ? 14.510 5.605 0.190 1.00 76.62 212 GLY A CA 1
ATOM 1551 C C . GLY A 1 212 ? 14.647 4.585 1.323 1.00 76.62 212 GLY A C 1
ATOM 1552 O O . GLY A 1 212 ? 14.371 3.392 1.163 1.00 76.62 212 GLY A O 1
ATOM 1553 N N . SER A 1 213 ? 14.990 5.067 2.521 1.00 80.50 213 SER A N 1
ATOM 1554 C CA . SER A 1 213 ? 14.901 4.301 3.775 1.00 80.50 213 SER A CA 1
ATOM 1555 C C . SER A 1 213 ? 13.489 3.743 4.007 1.00 80.50 213 SER A C 1
ATOM 1557 O O . SER A 1 213 ? 13.342 2.607 4.460 1.00 80.50 213 SER A O 1
ATOM 1559 N N . HIS A 1 214 ? 12.460 4.501 3.623 1.00 82.00 214 HIS A N 1
ATOM 1560 C CA . HIS A 1 214 ? 11.051 4.121 3.735 1.00 82.00 214 HIS A CA 1
ATOM 1561 C C . HIS A 1 214 ? 10.702 2.885 2.897 1.00 82.00 214 HIS A C 1
ATOM 1563 O O . HIS A 1 214 ? 10.066 1.963 3.403 1.00 82.00 214 HIS A O 1
ATOM 1569 N N . VAL A 1 215 ? 11.200 2.802 1.659 1.00 84.06 215 VAL A N 1
ATOM 1570 C CA . VAL A 1 215 ? 10.982 1.643 0.779 1.00 84.06 215 VAL A CA 1
ATOM 1571 C C . VAL A 1 215 ? 11.605 0.387 1.380 1.00 84.06 215 VAL A C 1
ATOM 1573 O O . VAL A 1 215 ? 10.972 -0.665 1.418 1.00 84.06 215 VAL A O 1
ATOM 1576 N N . LYS A 1 216 ? 12.828 0.493 1.914 1.00 84.25 216 LYS A N 1
ATOM 1577 C CA . LYS A 1 216 ? 13.496 -0.630 2.590 1.00 84.25 216 LYS A CA 1
ATOM 1578 C C . LYS A 1 216 ? 12.701 -1.097 3.808 1.00 84.25 216 LYS A C 1
ATOM 1580 O O . LYS A 1 216 ? 12.519 -2.299 3.985 1.00 84.25 216 LYS A O 1
ATOM 1585 N N . ALA A 1 217 ? 12.189 -0.168 4.615 1.00 84.75 217 ALA A N 1
ATOM 1586 C CA . ALA A 1 217 ? 11.329 -0.499 5.748 1.00 84.75 217 ALA A CA 1
ATOM 1587 C C . ALA A 1 217 ? 10.035 -1.201 5.299 1.00 84.75 217 ALA A C 1
ATOM 1589 O O . ALA A 1 217 ? 9.650 -2.211 5.888 1.00 84.75 217 ALA A O 1
ATOM 1590 N N . ALA A 1 218 ? 9.405 -0.730 4.219 1.00 84.38 218 ALA A N 1
ATOM 1591 C CA . ALA A 1 218 ? 8.219 -1.364 3.651 1.00 84.38 218 ALA A CA 1
ATOM 1592 C C . ALA A 1 218 ? 8.515 -2.773 3.124 1.00 84.38 218 ALA A C 1
ATOM 1594 O O . ALA A 1 218 ? 7.744 -3.687 3.389 1.00 84.38 218 ALA A O 1
ATOM 1595 N N . MET A 1 219 ? 9.651 -2.984 2.451 1.00 86.44 219 MET A N 1
ATOM 1596 C CA . MET A 1 219 ? 10.083 -4.316 2.015 1.00 86.44 219 MET A CA 1
ATOM 1597 C C . MET A 1 219 ? 10.239 -5.272 3.198 1.00 86.44 219 MET A C 1
ATOM 1599 O O . MET A 1 219 ? 9.772 -6.405 3.122 1.00 86.44 219 MET A O 1
ATOM 1603 N N . VAL A 1 220 ? 10.856 -4.816 4.295 1.00 85.50 220 VAL A N 1
ATOM 1604 C CA . VAL A 1 220 ? 11.038 -5.627 5.510 1.00 85.50 220 VAL A CA 1
ATOM 1605 C C . VAL A 1 220 ? 9.701 -6.053 6.120 1.00 85.50 220 VAL A C 1
ATOM 1607 O O . VAL A 1 220 ? 9.599 -7.159 6.641 1.00 85.50 220 VAL A O 1
ATOM 1610 N N . GLN A 1 221 ? 8.677 -5.201 6.042 1.00 82.75 221 GLN A N 1
ATOM 1611 C CA . GLN A 1 221 ? 7.340 -5.503 6.562 1.00 82.75 221 GLN A CA 1
ATOM 1612 C C . GLN A 1 221 ? 6.492 -6.341 5.593 1.00 82.75 221 GLN A C 1
ATOM 1614 O O . GLN A 1 221 ? 5.691 -7.160 6.034 1.00 82.75 221 GLN A O 1
ATOM 1619 N N . ALA A 1 222 ? 6.650 -6.133 4.286 1.00 81.69 222 ALA A N 1
ATOM 1620 C CA . ALA A 1 222 ? 5.820 -6.751 3.258 1.00 81.69 222 ALA A CA 1
ATOM 1621 C C . ALA A 1 222 ? 6.289 -8.149 2.843 1.00 81.69 222 ALA A C 1
ATOM 1623 O O . ALA A 1 222 ? 5.474 -8.968 2.420 1.00 81.69 222 ALA A O 1
ATOM 1624 N N . LEU A 1 223 ? 7.598 -8.414 2.898 1.00 84.81 223 LEU A N 1
ATOM 1625 C CA . LEU A 1 223 ? 8.195 -9.609 2.307 1.00 84.81 223 LEU A CA 1
ATOM 1626 C C . LEU A 1 223 ? 8.627 -10.629 3.369 1.00 84.81 223 LEU A C 1
ATOM 1628 O O . LEU A 1 223 ? 9.231 -10.260 4.378 1.00 84.81 223 LEU A O 1
ATOM 1632 N N . PRO A 1 224 ? 8.427 -11.935 3.113 1.00 81.12 224 PRO A N 1
ATOM 1633 C CA . PRO A 1 224 ? 9.052 -12.993 3.894 1.00 81.12 224 PRO A CA 1
ATOM 1634 C C . PRO A 1 224 ? 10.575 -12.831 3.995 1.00 81.12 224 PRO A C 1
ATOM 1636 O O . PRO A 1 224 ? 11.253 -12.523 3.012 1.00 81.12 224 PRO A O 1
ATOM 1639 N N . TRP A 1 225 ? 11.137 -13.140 5.167 1.00 74.62 225 TRP A N 1
ATOM 1640 C CA . TRP A 1 225 ? 12.574 -13.005 5.452 1.00 74.62 225 TRP A CA 1
ATOM 1641 C C . TRP A 1 225 ? 13.494 -13.687 4.424 1.00 74.62 225 TRP A C 1
ATOM 1643 O O . TRP A 1 225 ? 14.565 -13.175 4.099 1.00 74.62 225 TRP A O 1
ATOM 1653 N N . GLN A 1 226 ? 13.067 -14.827 3.875 1.00 78.44 226 GLN A N 1
ATOM 1654 C CA . GLN A 1 226 ? 13.822 -15.574 2.864 1.00 78.44 226 GLN A CA 1
ATOM 1655 C C . GLN A 1 226 ? 14.066 -14.745 1.592 1.00 78.44 226 GLN A C 1
ATOM 1657 O O . GLN A 1 226 ? 15.165 -14.772 1.040 1.00 78.44 226 GLN A O 1
ATOM 1662 N N . LEU A 1 227 ? 13.079 -13.946 1.177 1.00 81.25 227 LEU A N 1
ATOM 1663 C CA . LEU A 1 227 ? 13.180 -13.072 0.007 1.00 81.25 227 LEU A CA 1
ATOM 1664 C C . LEU A 1 227 ? 14.104 -11.882 0.255 1.00 81.25 227 LEU A C 1
ATOM 1666 O O . LEU A 1 227 ? 14.867 -11.494 -0.627 1.00 81.25 227 LEU A O 1
ATOM 1670 N N . LEU A 1 228 ? 14.075 -11.323 1.467 1.00 78.44 228 LEU A N 1
ATOM 1671 C CA . LEU A 1 228 ? 14.939 -10.201 1.843 1.00 78.44 228 LEU A CA 1
ATOM 1672 C C . LEU A 1 228 ? 16.420 -10.587 1.803 1.00 78.44 228 LEU A C 1
ATOM 1674 O O . LEU A 1 228 ? 17.254 -9.792 1.367 1.00 78.44 228 LEU A O 1
ATOM 1678 N N . ARG A 1 229 ? 16.751 -11.816 2.219 1.00 72.94 229 ARG A N 1
ATOM 1679 C CA . ARG A 1 229 ? 18.120 -12.336 2.136 1.00 72.94 229 ARG A CA 1
ATOM 1680 C C . ARG A 1 229 ? 18.578 -12.474 0.681 1.00 72.94 229 ARG A C 1
ATOM 1682 O O . ARG A 1 229 ? 19.636 -11.951 0.348 1.00 72.94 229 ARG A O 1
ATOM 1689 N N . ALA A 1 230 ? 17.760 -13.094 -0.171 1.00 71.88 230 ALA A N 1
ATOM 1690 C CA . ALA A 1 230 ? 18.070 -13.260 -1.593 1.00 71.88 230 ALA A CA 1
ATOM 1691 C C . ALA A 1 230 ? 18.270 -11.909 -2.302 1.00 71.88 230 ALA A C 1
ATOM 1693 O O . ALA A 1 230 ? 19.197 -11.740 -3.090 1.00 71.88 230 ALA A O 1
ATOM 1694 N N . TYR A 1 231 ? 17.449 -10.910 -1.966 1.00 71.75 231 TYR A N 1
ATOM 1695 C CA . TYR A 1 231 ? 17.593 -9.559 -2.502 1.00 71.75 231 TYR A CA 1
ATOM 1696 C C . TYR A 1 231 ? 18.907 -8.887 -2.076 1.00 71.75 231 TYR A C 1
ATOM 1698 O O . TYR A 1 231 ? 19.581 -8.262 -2.895 1.00 71.75 231 TYR A O 1
ATOM 1706 N N . ARG A 1 232 ? 19.308 -9.036 -0.807 1.00 68.44 232 ARG A N 1
ATOM 1707 C CA . ARG A 1 232 ? 20.583 -8.495 -0.313 1.00 68.44 232 ARG A CA 1
ATOM 1708 C C . ARG A 1 232 ? 21.777 -9.127 -1.028 1.00 68.44 232 ARG A C 1
ATOM 1710 O O . ARG A 1 232 ? 22.700 -8.404 -1.388 1.00 68.44 232 ARG A O 1
ATOM 1717 N N . GLU A 1 233 ? 21.741 -10.439 -1.246 1.00 67.81 233 GLU A N 1
ATOM 1718 C CA . GLU A 1 233 ? 22.781 -11.175 -1.976 1.00 67.81 233 GLU A CA 1
ATOM 1719 C C . GLU A 1 233 ? 22.879 -10.714 -3.441 1.00 67.81 233 GLU A C 1
ATOM 1721 O O . GLU A 1 233 ? 23.979 -10.482 -3.945 1.00 67.81 233 GLU A O 1
ATOM 1726 N N . LEU A 1 234 ? 21.739 -10.486 -4.104 1.00 65.19 234 LEU A N 1
ATOM 1727 C CA . LEU A 1 234 ? 21.692 -9.924 -5.459 1.00 65.19 234 LEU A CA 1
ATOM 1728 C C . LEU A 1 234 ? 22.308 -8.523 -5.523 1.00 65.19 234 LEU A C 1
ATOM 1730 O O . LEU A 1 234 ? 23.143 -8.276 -6.388 1.00 65.19 234 LEU A O 1
ATOM 1734 N N . GLN A 1 235 ? 21.976 -7.632 -4.584 1.00 67.12 235 GLN A N 1
ATOM 1735 C CA . GLN A 1 235 ? 22.566 -6.289 -4.547 1.00 67.12 235 GLN A CA 1
ATOM 1736 C C . GLN A 1 235 ? 24.077 -6.316 -4.300 1.00 67.12 235 GLN A C 1
ATOM 1738 O O . GLN A 1 235 ? 24.817 -5.555 -4.922 1.00 67.12 235 GLN A O 1
ATOM 1743 N N . THR A 1 236 ? 24.561 -7.187 -3.409 1.00 63.50 236 THR A N 1
ATOM 1744 C CA . THR A 1 236 ? 26.007 -7.331 -3.190 1.00 63.50 236 THR A CA 1
ATOM 1745 C C . THR A 1 236 ? 26.714 -7.861 -4.431 1.00 63.50 236 THR A C 1
ATOM 1747 O O . THR A 1 236 ? 27.794 -7.379 -4.759 1.00 63.50 236 THR A O 1
ATOM 1750 N N . ASN A 1 237 ? 26.091 -8.792 -5.155 1.00 63.03 237 ASN A N 1
ATOM 1751 C CA . ASN A 1 237 ? 26.659 -9.361 -6.373 1.00 63.03 237 ASN A CA 1
ATOM 1752 C C . ASN A 1 237 ? 26.642 -8.362 -7.539 1.00 63.03 237 ASN A C 1
ATOM 1754 O O . ASN A 1 237 ? 27.631 -8.277 -8.258 1.00 63.03 237 ASN A O 1
ATOM 1758 N N . GLU A 1 238 ? 25.580 -7.565 -7.700 1.00 65.88 238 GLU A N 1
ATOM 1759 C CA . GLU A 1 238 ? 25.527 -6.484 -8.696 1.00 65.88 238 GLU A CA 1
ATOM 1760 C C . GLU A 1 238 ? 26.568 -5.390 -8.400 1.00 65.88 238 GLU A C 1
ATOM 1762 O O . GLU A 1 238 ? 27.262 -4.946 -9.315 1.00 65.88 238 GLU A O 1
ATOM 1767 N N . MET A 1 239 ? 26.760 -5.006 -7.129 1.00 64.44 239 MET A N 1
ATOM 1768 C CA . MET A 1 239 ? 27.834 -4.076 -6.753 1.00 64.44 239 MET A CA 1
ATOM 1769 C C . MET A 1 239 ? 29.221 -4.646 -7.074 1.00 64.44 239 MET A C 1
ATOM 1771 O O . MET A 1 239 ? 30.040 -3.954 -7.678 1.00 64.44 239 MET A O 1
ATOM 1775 N N . LEU A 1 240 ? 29.490 -5.906 -6.720 1.00 62.94 240 LEU A N 1
ATOM 1776 C CA . LEU A 1 240 ? 30.770 -6.562 -7.017 1.00 62.94 240 LEU A CA 1
ATOM 1777 C C . LEU A 1 240 ? 31.008 -6.724 -8.530 1.00 62.94 240 LEU A C 1
ATOM 1779 O O . LEU A 1 240 ? 32.128 -6.521 -9.000 1.00 62.94 240 LEU A O 1
ATOM 1783 N N . ALA A 1 241 ? 29.966 -7.026 -9.306 1.00 65.38 241 ALA A N 1
ATOM 1784 C CA . ALA A 1 241 ? 30.03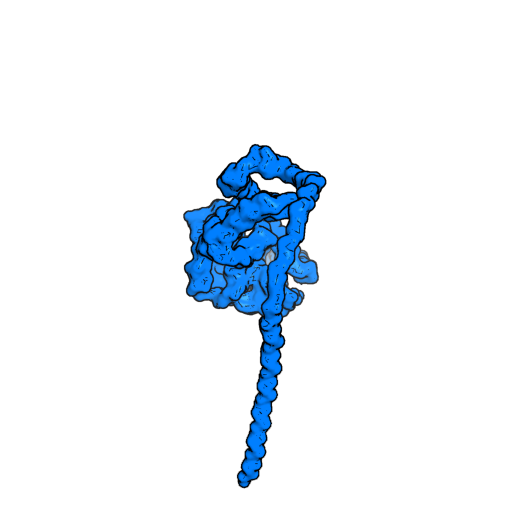7 -7.082 -10.765 1.00 65.38 241 ALA A CA 1
ATOM 1785 C C . ALA A 1 241 ? 30.373 -5.706 -11.366 1.00 65.38 241 ALA A C 1
ATOM 1787 O O . ALA A 1 241 ? 31.264 -5.597 -12.200 1.00 65.38 241 ALA A O 1
ATOM 1788 N N . SER A 1 242 ? 29.750 -4.630 -10.874 1.00 64.44 242 SER A N 1
ATOM 1789 C CA . SER A 1 242 ? 30.053 -3.268 -11.341 1.00 64.44 242 SER A CA 1
ATOM 1790 C C . SER A 1 242 ? 31.482 -2.805 -11.009 1.00 64.44 242 SER A C 1
ATOM 1792 O O . SER A 1 242 ? 32.100 -2.088 -11.793 1.00 64.44 242 SER A O 1
ATOM 1794 N N . LEU A 1 243 ? 32.041 -3.256 -9.879 1.00 65.75 243 LEU A N 1
ATOM 1795 C CA . LEU A 1 243 ? 33.433 -2.996 -9.490 1.00 65.75 243 LEU A CA 1
ATOM 1796 C C . LEU A 1 243 ? 34.436 -3.751 -10.373 1.00 65.75 243 LEU A C 1
ATOM 1798 O O . LEU A 1 243 ? 35.508 -3.230 -10.672 1.00 65.75 243 LEU A O 1
ATOM 1802 N N . THR A 1 244 ? 34.094 -4.970 -10.793 1.00 63.97 244 THR A N 1
ATOM 1803 C CA . THR A 1 244 ? 34.961 -5.794 -11.650 1.00 63.97 244 THR A CA 1
ATOM 1804 C C . THR A 1 244 ? 34.923 -5.355 -13.115 1.00 63.97 244 THR A C 1
ATOM 1806 O O . THR A 1 244 ? 35.975 -5.339 -13.752 1.00 63.97 244 THR A O 1
ATOM 1809 N N . ASP A 1 245 ? 33.776 -4.889 -13.621 1.00 59.31 245 ASP A N 1
ATOM 1810 C CA . ASP A 1 245 ? 33.675 -4.292 -14.963 1.00 59.31 245 ASP A CA 1
ATOM 1811 C C . ASP A 1 245 ? 34.436 -2.959 -15.073 1.00 59.31 245 ASP A C 1
ATOM 1813 O O . ASP A 1 245 ? 35.114 -2.725 -16.074 1.00 59.31 245 ASP A O 1
ATOM 1817 N N . GLY A 1 246 ? 34.414 -2.118 -14.030 1.00 55.47 246 GLY A N 1
ATOM 1818 C CA . GLY A 1 246 ? 35.196 -0.874 -14.000 1.00 55.47 246 GLY A CA 1
ATOM 1819 C C . GLY A 1 246 ? 36.713 -1.104 -14.059 1.00 55.47 246 GLY A C 1
ATOM 1820 O O . GLY A 1 246 ? 37.432 -0.346 -14.705 1.00 55.47 246 GLY A O 1
ATOM 1821 N N . MET A 1 247 ? 37.203 -2.195 -13.458 1.00 53.53 247 MET A N 1
ATOM 1822 C CA . MET A 1 247 ? 38.621 -2.575 -13.528 1.00 53.53 247 MET A CA 1
ATOM 1823 C C . MET A 1 247 ? 39.025 -3.197 -14.873 1.00 53.53 247 MET A C 1
ATOM 1825 O O . MET A 1 247 ? 40.192 -3.117 -15.253 1.00 53.53 247 MET A O 1
ATOM 1829 N N . ALA A 1 248 ? 38.088 -3.796 -15.614 1.00 53.00 248 ALA A N 1
ATOM 1830 C CA . ALA A 1 248 ? 38.357 -4.353 -16.940 1.00 53.00 248 ALA A CA 1
ATOM 1831 C C . ALA A 1 248 ? 38.444 -3.268 -18.031 1.00 53.00 248 ALA A C 1
ATOM 1833 O O . ALA A 1 248 ? 39.170 -3.438 -19.012 1.00 53.00 248 ALA A O 1
ATOM 1834 N N . THR A 1 249 ? 37.751 -2.137 -17.862 1.00 52.59 249 THR A N 1
ATOM 1835 C CA . THR A 1 249 ? 37.797 -1.014 -18.814 1.00 52.59 249 THR A CA 1
ATOM 1836 C C . THR A 1 249 ? 39.057 -0.152 -18.704 1.00 52.59 249 THR A C 1
ATOM 1838 O O . THR A 1 249 ? 39.509 0.368 -19.724 1.00 52.59 249 THR A O 1
ATOM 1841 N N . ASP A 1 250 ? 39.683 -0.064 -17.526 1.00 50.69 250 ASP A N 1
ATOM 1842 C CA . ASP A 1 250 ? 40.925 0.708 -17.331 1.00 50.69 250 ASP A CA 1
ATOM 1843 C C . ASP A 1 250 ? 42.186 -0.019 -17.835 1.00 50.69 250 ASP A C 1
ATOM 1845 O O . ASP A 1 250 ? 43.217 0.607 -18.074 1.00 50.69 250 ASP A O 1
ATOM 1849 N N . ALA A 1 251 ? 42.112 -1.333 -18.072 1.00 54.88 251 ALA A N 1
ATOM 1850 C CA . ALA A 1 251 ? 43.233 -2.118 -18.596 1.00 54.88 251 ALA A CA 1
ATOM 1851 C C . ALA A 1 251 ? 43.418 -2.013 -20.128 1.00 54.88 251 ALA A C 1
ATOM 1853 O O . ALA A 1 251 ? 44.413 -2.513 -20.650 1.00 54.88 251 ALA A O 1
ATOM 1854 N N . ASN A 1 252 ? 42.490 -1.372 -20.853 1.00 52.69 252 ASN A N 1
ATOM 1855 C CA . ASN A 1 252 ? 42.481 -1.322 -22.325 1.00 52.69 252 ASN A CA 1
ATOM 1856 C C . ASN A 1 252 ? 42.815 0.051 -22.938 1.00 52.69 252 ASN A C 1
ATOM 1858 O O . ASN A 1 252 ? 42.736 0.196 -24.158 1.00 52.69 252 ASN A O 1
ATOM 1862 N N . ASN A 1 253 ? 43.222 1.043 -22.140 1.00 51.28 253 ASN A N 1
ATOM 1863 C CA . ASN A 1 253 ? 43.683 2.335 -22.656 1.00 51.28 253 ASN A CA 1
ATOM 1864 C C . ASN A 1 253 ? 45.199 2.486 -22.410 1.00 51.28 253 ASN A C 1
ATOM 1866 O O . ASN A 1 253 ? 45.602 2.806 -21.289 1.00 51.28 253 ASN A O 1
ATOM 1870 N N . PRO A 1 254 ? 46.073 2.235 -23.405 1.00 57.47 254 PRO A N 1
ATOM 1871 C CA . PRO A 1 254 ? 47.494 2.524 -23.251 1.00 57.47 254 PRO A CA 1
ATOM 1872 C C . PRO A 1 254 ? 47.704 4.047 -23.145 1.00 57.47 254 PRO A C 1
ATOM 1874 O O . PRO A 1 254 ? 47.026 4.802 -23.848 1.00 57.47 254 PRO A O 1
ATOM 1877 N N . PRO A 1 255 ? 48.627 4.529 -22.292 1.00 49.91 255 PRO A N 1
ATOM 1878 C CA . PRO A 1 255 ? 48.895 5.955 -22.167 1.00 49.91 255 PRO A CA 1
ATOM 1879 C C . PRO A 1 255 ? 49.443 6.494 -23.491 1.00 49.91 255 PRO A C 1
ATOM 1881 O O . PRO A 1 255 ? 50.504 6.085 -23.963 1.00 49.91 255 PRO A O 1
ATOM 1884 N N . ALA A 1 256 ? 48.697 7.412 -24.101 1.00 52.91 256 ALA A N 1
ATOM 1885 C CA . ALA A 1 256 ? 49.143 8.152 -25.265 1.00 52.91 256 ALA A CA 1
ATOM 1886 C C . ALA A 1 256 ? 50.237 9.154 -24.861 1.00 52.91 256 ALA A C 1
ATOM 1888 O O . ALA A 1 256 ? 49.988 10.051 -24.060 1.00 52.91 256 ALA A O 1
ATOM 1889 N N . GLY A 1 257 ? 51.412 9.018 -25.478 1.00 45.09 257 GLY A N 1
ATOM 1890 C CA . GLY A 1 257 ? 52.316 10.134 -25.766 1.00 45.09 257 GLY A CA 1
ATOM 1891 C C . GLY A 1 257 ? 53.307 10.528 -24.670 1.00 45.09 257 GLY A C 1
ATOM 1892 O O . GLY A 1 257 ? 53.063 11.453 -23.903 1.00 45.09 257 GLY A O 1
ATOM 1893 N N . LEU A 1 258 ? 54.483 9.901 -24.701 1.00 49.12 258 LEU A N 1
ATOM 1894 C CA . LEU A 1 258 ? 55.756 10.577 -24.442 1.00 49.12 258 LEU A CA 1
ATOM 1895 C C . LEU A 1 258 ? 56.580 10.465 -25.733 1.00 49.12 258 LEU A C 1
ATOM 1897 O O . LEU A 1 258 ? 57.294 9.484 -25.926 1.00 49.12 258 LEU A O 1
ATOM 1901 N N . GLU A 1 259 ? 56.419 11.451 -26.614 1.00 46.22 259 GLU A N 1
ATOM 1902 C CA . GLU A 1 259 ? 57.417 11.871 -27.608 1.00 46.22 259 GLU A CA 1
ATOM 1903 C C . GLU A 1 259 ? 57.621 13.382 -27.472 1.00 46.22 259 GLU A C 1
ATOM 1905 O O . GLU A 1 259 ? 56.603 14.095 -27.296 1.00 46.22 259 GLU A O 1
#

Sequence (259 aa):
PAQLPPTPAPPTPPAPPSQGTGEEQEAPEEALEGEAPPFSLLGALFEISDISSELLRLSPLACARAMGCTCATVRLAVHAHLRAPHLSVSVEDATFDNAAFVGRLPGLRSLQVEGEPGKLDVNHLRGLARVNVSKLTYEGALFLGCLLAGGEQTIRVSSGSCVRLPPLRSRERLNLARRGLQDADLAALLGALSLNQCLKELDLGGNTAPSGSHVKAAMVQALPWQLLRAYRELQTNEMLASLTDGMATDANNPPAGLE